Protein AF-A0A5C3FCP8-F1 (afdb_monomer_lite)

Foldseek 3Di:
DLLPVQPQPLVLLLVQWDFDQDDDPPDPQTATATFGDPPPVVVVSVVSLLVSLVSVVVSLVVLLVVLVVCLVVCVPDDCPDPDPPPPVNQDFFLAPVVLVCVQCVPCLAPNVDPPNVVVSVVVRNVPCLQDADDQLDVVLSVLLSCLLVVVLNSLLVLLCVLVPDDDPVVLVCQVPPDPDDPPDDRDDRNSCVQLPPDDPRPDHDVLQLLLLLLLLSVVSSVVVVQLQQPDDDPRHHDPSSHNLPYPLVVCSLCSQQPDDRDNSSNSLVCVLLVHRPDQPVPHDSVVSSVSRDLRHPVDPVSVVSSSVSNVSSSSSSSSSVSSCVSSVHDDPSSVSSVVSSNVSND

InterPro domains:
  IPR059553 Gramillins biosynthetic cluster protein GRA5 [PF28504] (42-341)

Secondary structure (DSSP, 8-state):
-HHHHTT--HHHHHTTEEEEEESSTT-TT-EEEEEE--STTHHHHHHHHHHHHHHHHHHHHHHHHHHHHHHHT--SS----S----TT--PPPSS-HHHHHHHHH-TTSGGGSTT-HHHHHHHHTSTTTTSPP-TT-HHHHHHHHHHHHT-HHHHHHHHHHTTS---HHHHHHHHTT-SS-TTSPP---HHHHHT-SS-S---SHHHHHHHHHHHHHHHHHHHT-GGGT--STTT---TTS-GGGSHHHHHHHHHHHS--SSGGGTHHHHHHHSS-----TT--HHHHHHH--TT-TT-HHHHHHHHHHHHHHHHHHHHHHHHHHHTT----HHHHHHHHHHHHT-

Organism: NCBI:txid84751

Sequence (346 aa):
MAHQAHNLPWSILVDCLSLVDTGPRGTPQRITVVELCRHQDDGAVRKRIRHFARVFVRTLADFAESERTKTKSGTRRNPVEPDAYTEDGAAGPLIPIEVHRSLVADPGSYFGREGSENTLQRLNEAREWGGPVYYADSRAAVVMALLAHGEMRVLFRIARLRTLDLDEKSYQITLTGAASNPSDPIGCSPLAGLWSIRGYIETGFINVWTAALEAYLYYNATYCLPQLWAAGDAEGRTSQRDYRASASFFRVVEDTTGPRDGDASAYPHREFYGTAWHVPDGCNVDEHRKRLDPLDTSNSECLQRLKEYLSMCWDHLVRVYAVITESGASTEWEEYIIEAIERIWH

pLDDT: mean 76.52, std 16.48, range [38.47, 97.75]

Structure (mmCIF, N/CA/C/O backbone):
data_AF-A0A5C3FCP8-F1
#
_entry.id   AF-A0A5C3FCP8-F1
#
loop_
_atom_site.group_PDB
_atom_site.id
_atom_site.type_symbol
_atom_site.label_atom_id
_atom_site.label_alt_id
_atom_site.label_comp_id
_atom_site.label_asym_id
_atom_site.label_entity_id
_atom_site.label_seq_id
_atom_site.pdbx_PDB_ins_code
_atom_site.Cartn_x
_atom_site.Cartn_y
_atom_site.Cartn_z
_atom_site.occupancy
_atom_site.B_iso_or_equiv
_atom_site.auth_seq_id
_atom_site.auth_comp_id
_atom_site.auth_asym_id
_atom_site.auth_atom_id
_atom_site.pdbx_PDB_model_num
ATOM 1 N N . MET A 1 1 ? 8.718 -14.000 -2.821 1.00 59.81 1 MET A N 1
ATOM 2 C CA . MET A 1 1 ? 8.453 -12.537 -2.717 1.00 59.81 1 MET A CA 1
ATOM 3 C C . MET A 1 1 ? 6.982 -12.332 -2.381 1.00 59.81 1 MET A C 1
ATOM 5 O O . MET A 1 1 ? 6.227 -13.274 -2.588 1.00 59.81 1 MET A O 1
ATOM 9 N N . ALA A 1 2 ? 6.566 -11.170 -1.860 1.00 61.25 2 ALA A N 1
ATOM 10 C CA . ALA A 1 2 ? 5.178 -10.956 -1.416 1.00 61.25 2 ALA A CA 1
ATOM 11 C C . ALA A 1 2 ? 4.125 -11.266 -2.504 1.00 61.25 2 ALA A C 1
ATOM 13 O O . ALA A 1 2 ? 3.055 -11.772 -2.177 1.00 61.25 2 ALA A O 1
ATOM 14 N N . HIS A 1 3 ? 4.466 -11.095 -3.790 1.00 66.31 3 HIS A N 1
ATOM 15 C CA . HIS A 1 3 ? 3.610 -11.458 -4.925 1.00 66.31 3 HIS A CA 1
ATOM 16 C C . HIS A 1 3 ? 3.146 -12.931 -4.908 1.00 66.31 3 HIS A C 1
ATOM 18 O O . HIS A 1 3 ? 2.075 -13.238 -5.424 1.00 66.31 3 HIS A O 1
ATOM 24 N N . GLN A 1 4 ? 3.916 -13.835 -4.285 1.00 71.81 4 GLN A N 1
ATOM 25 C CA . GLN A 1 4 ? 3.608 -15.270 -4.182 1.00 71.81 4 GLN A CA 1
ATOM 26 C C . GLN A 1 4 ? 2.719 -15.612 -2.983 1.00 71.81 4 GLN A C 1
ATOM 28 O O . GLN A 1 4 ? 2.064 -16.646 -2.994 1.00 71.81 4 GLN A O 1
ATOM 33 N N . ALA A 1 5 ? 2.693 -14.773 -1.943 1.00 74.56 5 ALA A N 1
ATOM 34 C CA . ALA A 1 5 ? 1.992 -15.097 -0.701 1.00 74.56 5 ALA A CA 1
ATOM 35 C C . ALA A 1 5 ? 0.463 -15.023 -0.847 1.00 74.56 5 ALA A C 1
ATOM 37 O O . ALA A 1 5 ? -0.256 -15.731 -0.148 1.00 74.56 5 ALA A O 1
ATOM 38 N N . HIS A 1 6 ? -0.038 -14.185 -1.761 1.00 86.94 6 HIS A N 1
ATOM 39 C CA . HIS A 1 6 ? -1.468 -13.866 -1.856 1.00 86.94 6 HIS A CA 1
ATOM 40 C C . HIS A 1 6 ? -2.146 -14.420 -3.118 1.00 86.94 6 HIS A C 1
ATOM 42 O O . HIS A 1 6 ? -3.297 -14.085 -3.383 1.00 86.94 6 HIS A O 1
ATOM 48 N N . ASN A 1 7 ? -1.451 -15.262 -3.900 1.00 90.69 7 ASN A N 1
ATOM 49 C CA . ASN A 1 7 ? -1.970 -15.893 -5.126 1.00 90.69 7 ASN A CA 1
ATOM 50 C C . ASN A 1 7 ? -2.634 -14.910 -6.115 1.00 90.69 7 ASN A C 1
ATOM 52 O O . ASN A 1 7 ? -3.564 -15.270 -6.836 1.00 90.69 7 ASN A O 1
ATOM 56 N N . LEU A 1 8 ? -2.176 -13.656 -6.146 1.00 95.81 8 LEU A N 1
ATOM 57 C CA . LEU A 1 8 ? -2.694 -12.650 -7.069 1.00 95.81 8 LEU A CA 1
ATOM 58 C C . LEU A 1 8 ? -2.174 -12.929 -8.492 1.00 95.81 8 LEU A C 1
ATOM 60 O O . LEU A 1 8 ? -1.027 -13.361 -8.646 1.00 95.81 8 LEU A O 1
ATOM 64 N N . PRO A 1 9 ? -2.973 -12.676 -9.545 1.00 96.69 9 PRO A N 1
ATOM 65 C CA . PRO A 1 9 ? -2.610 -13.025 -10.913 1.00 96.69 9 PRO A CA 1
ATOM 66 C C . PRO A 1 9 ? -1.688 -11.962 -11.530 1.00 96.69 9 PRO A C 1
ATOM 68 O O . PRO A 1 9 ? -2.046 -11.287 -12.492 1.00 96.69 9 PRO A O 1
ATOM 71 N N . TRP A 1 10 ? -0.491 -11.795 -10.965 1.00 95.88 10 TRP A N 1
ATOM 72 C CA . TRP A 1 10 ? 0.473 -10.772 -11.382 1.00 95.88 10 TRP A CA 1
ATOM 73 C C . TRP A 1 10 ? 0.876 -10.874 -12.849 1.00 95.88 10 TRP A C 1
ATOM 75 O O . TRP A 1 10 ? 1.083 -9.842 -13.475 1.00 95.88 10 TRP A O 1
ATOM 85 N N . SER A 1 11 ? 0.913 -12.082 -13.421 1.00 94.69 11 SER A N 1
ATOM 86 C CA . SER A 1 11 ? 1.153 -12.266 -14.857 1.00 94.69 11 SER A CA 1
ATOM 87 C C . SER A 1 11 ? 0.129 -11.515 -15.709 1.00 94.69 11 SER A C 1
ATOM 89 O O . SER A 1 11 ? 0.512 -10.855 -16.661 1.00 94.69 11 SER A O 1
ATOM 91 N N . ILE A 1 12 ? -1.151 -11.505 -15.315 1.00 95.81 12 ILE A N 1
ATOM 92 C CA . ILE A 1 12 ? -2.209 -10.781 -16.037 1.00 95.81 12 ILE A CA 1
ATOM 93 C C . ILE A 1 12 ? -1.954 -9.272 -16.022 1.00 95.81 12 ILE A C 1
ATOM 95 O O . ILE A 1 12 ? -2.165 -8.608 -17.037 1.00 95.81 12 ILE A O 1
ATOM 99 N N . LEU A 1 13 ? -1.520 -8.726 -14.880 1.00 95.44 13 LEU A N 1
ATOM 100 C CA . LEU A 1 13 ? -1.182 -7.306 -14.776 1.00 95.44 13 LEU A CA 1
ATOM 101 C C . LEU A 1 13 ? 0.057 -6.981 -15.615 1.00 95.44 13 LEU A C 1
ATOM 103 O O . LEU A 1 13 ? 0.038 -6.024 -16.380 1.00 95.44 13 LEU A O 1
ATOM 107 N N . VAL A 1 14 ? 1.106 -7.793 -15.508 1.00 94.62 14 VAL A N 1
ATOM 108 C CA . VAL A 1 14 ? 2.372 -7.596 -16.224 1.00 94.62 14 VAL A CA 1
ATOM 109 C C . VAL A 1 14 ? 2.194 -7.711 -17.739 1.00 94.62 14 VAL A C 1
ATOM 111 O O . VAL A 1 14 ? 2.763 -6.905 -18.465 1.00 94.62 14 VAL A O 1
ATOM 114 N N . ASP A 1 15 ? 1.328 -8.606 -18.221 1.00 94.06 15 ASP A N 1
ATOM 115 C CA . ASP A 1 15 ? 0.959 -8.726 -19.642 1.00 94.06 15 ASP A CA 1
ATOM 116 C C . ASP A 1 15 ? 0.225 -7.479 -20.184 1.00 94.06 15 ASP A C 1
ATOM 118 O O . ASP A 1 15 ? 0.043 -7.318 -21.394 1.00 94.06 15 ASP A O 1
ATOM 122 N N . CYS A 1 16 ? -0.247 -6.594 -19.300 1.00 94.12 16 CYS A N 1
ATOM 123 C CA . CYS A 1 16 ? -0.828 -5.302 -19.669 1.00 94.12 16 CYS A CA 1
ATOM 124 C C . CYS A 1 16 ? 0.206 -4.170 -19.720 1.00 94.12 16 CYS A C 1
ATOM 126 O O . CYS A 1 16 ? -0.140 -3.068 -20.149 1.00 94.12 16 CYS A O 1
ATOM 128 N N . LEU A 1 17 ? 1.444 -4.423 -19.295 1.00 92.69 17 LEU A N 1
ATOM 129 C CA . LEU A 1 17 ? 2.533 -3.456 -19.293 1.00 92.69 17 LEU A CA 1
ATOM 130 C C . LEU A 1 17 ? 3.417 -3.662 -20.525 1.00 92.69 17 LEU A C 1
ATOM 132 O O . LEU A 1 17 ? 3.687 -4.783 -20.951 1.00 92.69 17 LEU A O 1
ATOM 136 N N . SER A 1 18 ? 3.896 -2.561 -21.089 1.00 88.81 18 SER A N 1
ATOM 137 C CA . SER A 1 18 ? 4.835 -2.551 -22.206 1.00 88.81 18 SER A CA 1
ATOM 138 C C . SER A 1 18 ? 6.106 -1.813 -21.829 1.00 88.81 18 SER A C 1
ATOM 140 O O . SER A 1 18 ? 6.081 -0.821 -21.104 1.00 88.81 18 SER A O 1
ATOM 142 N N . LEU A 1 19 ? 7.227 -2.312 -22.338 1.00 85.56 19 LEU A N 1
ATOM 143 C CA . LEU A 1 19 ? 8.504 -1.620 -22.268 1.00 85.56 19 LEU A CA 1
ATOM 144 C C . LEU A 1 19 ? 8.614 -0.701 -23.482 1.00 85.56 19 LEU A C 1
ATOM 146 O O . LEU A 1 19 ? 8.709 -1.178 -24.614 1.00 85.56 19 LEU A O 1
ATOM 150 N N . VAL A 1 20 ? 8.581 0.606 -23.242 1.00 83.50 20 VAL A N 1
ATOM 151 C CA . VAL A 1 20 ? 8.617 1.631 -24.285 1.00 83.50 20 VAL A CA 1
ATOM 152 C C . VAL A 1 20 ? 9.939 2.380 -24.212 1.00 83.50 20 VAL A C 1
ATOM 154 O O . VAL A 1 20 ? 10.298 2.941 -23.181 1.00 83.50 20 VAL A O 1
ATOM 157 N N . ASP A 1 21 ? 10.670 2.417 -25.324 1.00 78.62 21 ASP A N 1
ATOM 158 C CA . ASP A 1 21 ? 11.893 3.211 -25.425 1.00 78.62 21 ASP A CA 1
ATOM 159 C C . ASP A 1 21 ? 11.554 4.687 -25.662 1.00 78.62 21 ASP A C 1
ATOM 161 O O . ASP A 1 21 ? 11.218 5.104 -26.778 1.00 78.62 21 ASP A O 1
ATOM 165 N N . THR A 1 22 ? 11.690 5.493 -24.613 1.00 70.88 22 THR A N 1
ATOM 166 C CA . THR A 1 22 ? 11.464 6.940 -24.649 1.00 70.88 22 THR A CA 1
ATOM 167 C C . THR A 1 22 ? 12.745 7.675 -25.045 1.00 70.88 22 THR A C 1
ATOM 169 O O . THR A 1 22 ? 13.812 7.449 -24.482 1.00 70.88 22 THR A O 1
ATOM 172 N N . GLY A 1 23 ? 12.669 8.540 -26.062 1.00 69.12 23 GLY A N 1
ATOM 173 C CA . GLY A 1 23 ? 13.789 9.366 -26.531 1.00 69.12 23 GLY A CA 1
ATOM 174 C C . GLY A 1 23 ? 13.869 9.497 -28.062 1.00 69.12 23 GLY A C 1
ATOM 175 O O . GLY A 1 23 ? 13.297 8.666 -28.789 1.00 69.12 23 GLY A O 1
ATOM 176 N N . PRO A 1 24 ? 14.576 10.525 -28.582 1.00 66.69 24 PRO A N 1
ATOM 177 C CA . PRO A 1 24 ? 14.744 10.735 -30.019 1.00 66.69 24 PRO A CA 1
ATOM 178 C C . PRO A 1 24 ? 15.262 9.466 -30.709 1.00 66.69 24 PRO A C 1
ATOM 180 O O . PRO A 1 24 ? 16.091 8.734 -30.165 1.00 66.69 24 PRO A O 1
ATOM 183 N N . ARG A 1 25 ? 14.754 9.156 -31.908 1.00 65.50 25 ARG A N 1
ATOM 184 C CA . ARG A 1 25 ? 15.247 7.992 -32.660 1.00 65.50 25 ARG A CA 1
ATOM 185 C C . ARG A 1 25 ? 16.746 8.165 -32.927 1.00 65.50 25 ARG A C 1
ATOM 187 O O . ARG A 1 25 ? 17.157 9.201 -33.437 1.00 65.50 25 ARG A O 1
ATOM 194 N N . GLY A 1 26 ? 17.536 7.143 -32.602 1.00 60.88 26 GLY A N 1
ATOM 195 C CA . GLY A 1 26 ? 18.979 7.122 -32.856 1.00 60.88 26 GLY A CA 1
ATOM 196 C C . GLY A 1 26 ? 19.860 7.745 -31.768 1.00 60.88 26 GLY A C 1
ATOM 197 O O . GLY A 1 26 ? 21.067 7.816 -31.977 1.00 60.88 26 GLY A O 1
ATOM 198 N N . THR A 1 27 ? 19.318 8.171 -30.617 1.00 62.94 27 THR A N 1
ATOM 199 C CA . THR A 1 27 ? 20.159 8.618 -29.494 1.00 62.94 27 THR A CA 1
ATOM 200 C C . THR A 1 27 ? 20.475 7.473 -28.519 1.00 62.94 27 THR A C 1
ATOM 202 O O . THR A 1 27 ? 19.610 6.643 -28.236 1.00 62.94 27 THR A O 1
ATOM 205 N N . PRO A 1 28 ? 21.691 7.435 -27.937 1.00 56.44 28 PRO A N 1
ATOM 206 C CA . PRO A 1 28 ? 22.067 6.461 -26.903 1.00 56.44 28 PRO A CA 1
ATOM 207 C C . PRO A 1 28 ? 21.307 6.610 -25.573 1.00 56.44 28 PRO A C 1
ATOM 209 O O . PRO A 1 28 ? 21.482 5.801 -24.669 1.00 56.44 28 PRO A O 1
ATOM 212 N N . GLN A 1 29 ? 20.497 7.659 -25.420 1.00 59.53 29 GLN A N 1
ATOM 213 C CA . GLN A 1 29 ? 19.839 8.052 -24.167 1.00 59.53 29 GLN A CA 1
ATOM 214 C C . GLN A 1 29 ? 18.385 7.574 -24.085 1.00 59.53 29 GLN A C 1
ATOM 216 O O . GLN A 1 29 ? 17.593 8.153 -23.348 1.00 59.53 29 GLN A O 1
ATOM 221 N N . ARG A 1 30 ? 18.002 6.559 -24.868 1.00 62.69 30 ARG A N 1
ATOM 222 C CA . ARG A 1 30 ? 16.646 6.017 -24.796 1.00 62.69 30 ARG A CA 1
ATOM 223 C C . ARG A 1 30 ? 16.429 5.339 -23.448 1.00 62.69 30 ARG A C 1
ATOM 225 O O . ARG A 1 30 ? 17.110 4.366 -23.157 1.00 62.69 30 ARG A O 1
ATOM 232 N N . ILE A 1 31 ? 15.525 5.864 -22.629 1.00 63.50 31 ILE A N 1
ATOM 233 C CA . ILE A 1 31 ? 15.160 5.254 -21.347 1.00 63.50 31 ILE A CA 1
ATOM 234 C C . ILE A 1 31 ? 13.960 4.353 -21.616 1.00 63.50 31 ILE A C 1
ATOM 236 O O . ILE A 1 31 ? 12.958 4.801 -22.177 1.00 63.50 31 ILE A O 1
ATOM 240 N N . THR A 1 32 ? 14.059 3.085 -21.241 1.00 68.00 32 THR A N 1
ATOM 241 C CA . THR A 1 32 ? 12.934 2.160 -21.270 1.00 68.00 32 THR A CA 1
ATOM 242 C C . THR A 1 32 ? 12.026 2.471 -20.082 1.00 68.00 32 THR A C 1
ATOM 244 O O . THR A 1 32 ? 12.404 2.294 -18.924 1.00 68.00 32 THR A O 1
ATOM 247 N N . VAL A 1 33 ? 10.822 2.948 -20.376 1.00 75.12 33 VAL A N 1
ATOM 248 C CA . VAL A 1 33 ? 9.765 3.194 -19.395 1.00 75.12 33 VAL A CA 1
ATOM 249 C C . VAL A 1 33 ? 8.785 2.026 -19.440 1.00 75.12 33 VAL A C 1
ATOM 251 O O . VAL A 1 33 ? 8.570 1.419 -20.490 1.00 75.12 33 VAL A O 1
ATOM 254 N N . VAL A 1 34 ? 8.222 1.682 -18.285 1.00 79.81 34 VAL A N 1
ATOM 255 C CA . VAL A 1 34 ? 7.101 0.747 -18.201 1.00 79.81 34 VAL A CA 1
ATOM 256 C C . VAL A 1 34 ? 5.827 1.565 -18.366 1.00 79.81 34 VAL A C 1
ATOM 258 O O . VAL A 1 34 ? 5.517 2.383 -17.505 1.00 79.81 34 VAL A O 1
ATOM 261 N N . GLU A 1 35 ? 5.108 1.363 -19.462 1.00 83.56 35 GLU A N 1
ATOM 262 C CA . GLU A 1 35 ? 3.850 2.058 -19.745 1.00 83.56 35 GLU A CA 1
ATOM 263 C C . GLU A 1 35 ? 2.707 1.058 -19.882 1.00 83.56 35 GLU A C 1
ATOM 265 O O . GLU A 1 35 ? 2.882 -0.059 -20.384 1.00 83.56 35 GLU A O 1
ATOM 270 N N . LEU A 1 36 ? 1.508 1.471 -19.478 1.00 82.31 36 LEU A N 1
ATOM 271 C CA . LEU A 1 36 ? 0.305 0.686 -19.713 1.00 82.31 36 LEU A CA 1
ATOM 272 C C . LEU A 1 36 ? -0.001 0.602 -21.221 1.00 82.31 36 LEU A C 1
ATOM 274 O O . LEU A 1 36 ? -0.058 1.622 -21.909 1.00 82.31 36 LEU A O 1
ATOM 278 N N . CYS A 1 37 ? -0.246 -0.602 -21.744 1.00 80.31 37 CYS A N 1
ATOM 279 C CA . CYS A 1 37 ? -0.565 -0.822 -23.158 1.00 80.31 37 CYS A CA 1
ATOM 280 C C . CYS A 1 37 ? -1.851 -0.076 -23.580 1.00 80.31 37 CYS A C 1
ATOM 282 O O . CYS A 1 37 ? -2.951 -0.547 -23.303 1.00 80.31 37 CYS A O 1
ATOM 284 N N . ARG A 1 38 ? -1.730 1.053 -24.297 1.00 71.69 38 ARG A N 1
ATOM 285 C CA . ARG A 1 38 ? -2.873 1.883 -24.760 1.00 71.69 38 ARG A CA 1
ATOM 286 C C . ARG A 1 38 ? -3.181 1.817 -26.264 1.00 71.69 38 ARG A C 1
ATOM 288 O O . ARG A 1 38 ? -4.029 2.558 -26.756 1.00 71.69 38 ARG A O 1
ATOM 295 N N . HIS A 1 39 ? -2.493 0.967 -27.028 1.00 66.88 39 HIS A N 1
ATOM 296 C CA . HIS A 1 39 ? -2.764 0.801 -28.465 1.00 66.88 39 HIS A CA 1
ATOM 297 C C . HIS A 1 39 ? -4.098 0.073 -28.734 1.00 66.88 39 HIS A C 1
ATOM 299 O O . HIS A 1 39 ? -4.787 -0.290 -27.792 1.00 66.88 39 HIS A O 1
ATOM 305 N N . GLN A 1 40 ? -4.455 -0.109 -30.018 1.00 53.91 40 GLN A N 1
ATOM 306 C CA . GLN A 1 40 ? -5.744 -0.535 -30.625 1.00 53.91 40 GLN A CA 1
ATOM 307 C C . GLN A 1 40 ? -6.587 -1.643 -29.931 1.00 53.91 40 GLN A C 1
ATOM 309 O O . GLN A 1 40 ? -7.718 -1.874 -30.351 1.00 53.91 40 GLN A O 1
ATOM 314 N N . ASP A 1 41 ? -6.095 -2.287 -28.871 1.00 67.62 41 ASP A N 1
ATOM 315 C CA . ASP A 1 41 ? -6.762 -3.296 -28.040 1.00 67.62 41 ASP A CA 1
ATOM 316 C C . ASP A 1 41 ? -7.055 -2.815 -26.590 1.00 67.62 41 ASP A C 1
ATOM 318 O O . ASP A 1 41 ? -7.072 -3.603 -25.639 1.00 67.62 41 ASP A O 1
ATOM 322 N N . ASP A 1 42 ? -7.304 -1.510 -26.398 1.00 80.50 42 ASP A N 1
ATOM 323 C CA . ASP A 1 42 ? -7.611 -0.896 -25.085 1.00 80.50 42 ASP A CA 1
ATOM 324 C C . ASP A 1 42 ? -8.759 -1.629 -24.356 1.00 80.50 42 ASP A C 1
ATOM 326 O O . ASP A 1 42 ? -8.750 -1.821 -23.139 1.00 80.50 42 ASP A O 1
ATOM 330 N N . GLY A 1 43 ? -9.722 -2.162 -25.115 1.00 89.56 43 GLY A N 1
ATOM 331 C CA . GLY A 1 43 ? -10.821 -2.958 -24.572 1.00 89.56 43 GLY A CA 1
ATOM 332 C C . GLY A 1 43 ? -10.378 -4.257 -23.886 1.00 89.56 43 GLY A C 1
ATOM 333 O O . GLY A 1 43 ? -10.931 -4.603 -22.839 1.00 89.56 43 GLY A O 1
ATOM 334 N N . ALA A 1 44 ? -9.411 -4.999 -24.438 1.00 91.62 44 ALA A N 1
ATOM 335 C CA . ALA A 1 44 ? -8.931 -6.232 -23.813 1.00 91.62 44 ALA A CA 1
ATOM 336 C C . ALA A 1 44 ? -7.994 -5.951 -22.634 1.00 91.62 44 ALA A C 1
ATOM 338 O O . ALA A 1 44 ? -8.103 -6.627 -21.608 1.00 91.62 44 ALA A O 1
ATOM 339 N N . VAL A 1 45 ? -7.133 -4.933 -22.746 1.00 91.25 45 VAL A N 1
ATOM 340 C CA . VAL A 1 45 ? -6.256 -4.490 -21.650 1.00 91.25 45 VAL A CA 1
ATOM 341 C C . VAL A 1 45 ? -7.097 -4.075 -20.440 1.00 91.25 45 VAL A C 1
ATOM 343 O O . VAL A 1 45 ? -6.938 -4.648 -19.362 1.00 91.25 45 VAL A O 1
ATOM 346 N N . ARG A 1 46 ? -8.095 -3.198 -20.622 1.00 92.69 46 ARG A N 1
ATOM 347 C CA . ARG A 1 46 ? -9.012 -2.790 -19.540 1.00 92.69 46 ARG A CA 1
ATOM 348 C C . ARG A 1 46 ? -9.758 -3.968 -18.914 1.00 92.69 46 ARG A C 1
ATOM 350 O O . ARG A 1 46 ? -9.941 -4.005 -17.699 1.00 92.69 46 ARG A O 1
ATOM 357 N N . LYS A 1 47 ? -10.178 -4.962 -19.710 1.00 95.50 47 LYS A N 1
ATOM 358 C CA . LYS A 1 47 ? -10.813 -6.188 -19.186 1.00 95.50 47 LYS A CA 1
ATOM 359 C C . LYS A 1 47 ? -9.861 -6.999 -18.303 1.00 95.50 47 LYS A C 1
ATOM 361 O O . LYS A 1 47 ? -10.301 -7.498 -17.269 1.00 95.50 47 LYS A O 1
ATOM 366 N N . ARG A 1 48 ? -8.586 -7.125 -18.687 1.00 95.69 48 ARG A N 1
ATOM 367 C CA . ARG A 1 48 ? -7.558 -7.828 -17.900 1.00 95.69 48 ARG A CA 1
ATOM 368 C C . ARG A 1 48 ? -7.230 -7.096 -16.599 1.00 95.69 48 ARG A C 1
ATOM 370 O O . ARG A 1 48 ? -7.237 -7.738 -15.552 1.00 95.69 48 ARG A O 1
ATOM 377 N N . ILE A 1 49 ? -7.052 -5.773 -16.636 1.00 95.94 49 ILE A N 1
ATOM 378 C CA . ILE A 1 49 ? -6.841 -4.949 -15.429 1.00 95.94 49 ILE A CA 1
ATOM 379 C C . ILE A 1 49 ? -8.031 -5.089 -14.478 1.00 95.94 49 ILE A C 1
ATOM 381 O O . ILE A 1 49 ? -7.852 -5.369 -13.296 1.00 95.94 49 ILE A O 1
ATOM 385 N N . ARG A 1 50 ? -9.260 -4.979 -14.995 1.00 96.81 50 ARG A N 1
ATOM 386 C CA . ARG A 1 50 ? -10.469 -5.150 -14.182 1.00 96.81 50 ARG A CA 1
ATOM 387 C C . ARG A 1 50 ? -10.558 -6.546 -13.566 1.00 96.81 50 ARG A C 1
ATOM 389 O O . ARG A 1 50 ? -10.938 -6.696 -12.409 1.00 96.81 50 ARG A O 1
ATOM 396 N N . HIS A 1 51 ? -10.196 -7.582 -14.322 1.00 97.44 51 HIS A N 1
ATOM 397 C CA . HIS A 1 51 ? -10.122 -8.938 -13.786 1.00 97.44 51 HIS A CA 1
ATOM 398 C C . HIS A 1 51 ? -9.095 -9.043 -12.647 1.00 97.44 51 HIS A C 1
ATOM 400 O O . HIS A 1 51 ? -9.432 -9.575 -11.590 1.00 97.44 51 HIS A O 1
ATOM 406 N N . PHE A 1 52 ? -7.890 -8.491 -12.825 1.00 97.31 52 PHE A N 1
ATOM 407 C CA . PHE A 1 52 ? -6.874 -8.423 -11.773 1.00 97.31 52 PHE A CA 1
ATOM 408 C C . PHE A 1 52 ? -7.405 -7.705 -10.523 1.00 97.31 52 PHE A C 1
ATOM 410 O O . PHE A 1 52 ? -7.335 -8.267 -9.431 1.00 97.31 52 PHE A O 1
ATOM 417 N N . ALA A 1 53 ? -8.008 -6.522 -10.683 1.00 97.56 53 ALA A N 1
ATOM 418 C CA . ALA A 1 53 ? -8.564 -5.736 -9.582 1.00 97.56 53 ALA A CA 1
ATOM 419 C C . ALA A 1 53 ? -9.636 -6.515 -8.802 1.00 97.56 53 ALA A C 1
ATOM 421 O O . ALA A 1 53 ? -9.586 -6.569 -7.577 1.00 97.56 53 ALA A O 1
ATOM 422 N N . ARG A 1 54 ? -10.551 -7.217 -9.482 1.00 97.75 54 ARG A N 1
ATOM 423 C CA . ARG A 1 54 ? -11.562 -8.066 -8.821 1.00 97.75 54 ARG A CA 1
ATOM 424 C C . ARG A 1 54 ? -10.956 -9.182 -7.985 1.00 97.75 54 ARG A C 1
ATOM 426 O O . ARG A 1 54 ? -11.423 -9.436 -6.876 1.00 97.75 54 ARG A O 1
ATOM 433 N N . VAL A 1 55 ? -9.938 -9.864 -8.515 1.00 97.62 55 VAL A N 1
ATOM 434 C CA . VAL A 1 55 ? -9.237 -10.914 -7.764 1.00 97.62 55 VAL A CA 1
ATOM 435 C C . VAL A 1 55 ? -8.515 -10.301 -6.567 1.00 97.62 55 VAL A C 1
ATOM 437 O O . VAL A 1 55 ? -8.615 -10.842 -5.471 1.00 97.62 55 VAL A O 1
ATOM 440 N N . PHE A 1 56 ? -7.883 -9.139 -6.741 1.00 97.38 56 PHE A N 1
ATOM 441 C CA . PHE A 1 56 ? -7.237 -8.398 -5.660 1.00 97.38 56 PHE A CA 1
ATOM 442 C C . PHE A 1 56 ? -8.213 -8.050 -4.533 1.00 97.38 56 PHE A C 1
ATOM 444 O O . PHE A 1 56 ? -7.944 -8.382 -3.381 1.00 97.38 56 PHE A O 1
ATOM 451 N N . VAL A 1 57 ? -9.364 -7.445 -4.851 1.00 97.31 57 VAL A N 1
ATOM 452 C CA . VAL A 1 57 ? -10.399 -7.091 -3.863 1.00 97.31 57 VAL A CA 1
ATOM 453 C C . VAL A 1 57 ? -10.926 -8.326 -3.143 1.00 97.31 57 VAL A C 1
ATOM 455 O O . VAL A 1 57 ? -11.079 -8.304 -1.925 1.00 97.31 57 VAL A O 1
ATOM 458 N N . ARG A 1 58 ? -11.178 -9.418 -3.871 1.00 97.12 58 ARG A N 1
ATOM 459 C CA . ARG A 1 58 ? -11.635 -10.670 -3.263 1.00 97.12 58 ARG A CA 1
ATOM 460 C C . ARG A 1 58 ? -10.611 -11.215 -2.268 1.00 97.12 58 ARG A C 1
ATOM 462 O O . ARG A 1 58 ? -10.977 -11.514 -1.137 1.00 97.12 58 ARG A O 1
ATOM 469 N N . THR A 1 59 ? -9.341 -11.293 -2.663 1.00 96.94 59 THR A N 1
ATOM 470 C CA . THR A 1 59 ? -8.264 -11.730 -1.768 1.00 96.94 59 THR A CA 1
ATOM 471 C C . THR A 1 59 ? -8.169 -10.812 -0.550 1.00 96.94 59 THR A C 1
ATOM 473 O O . THR A 1 59 ? -8.058 -11.288 0.576 1.00 96.94 59 THR A O 1
ATOM 476 N N . LEU A 1 60 ? -8.273 -9.496 -0.745 1.00 96.25 60 LEU A N 1
ATOM 477 C CA . LEU A 1 60 ? -8.256 -8.526 0.345 1.00 96.25 60 LEU A CA 1
ATOM 478 C C . LEU A 1 60 ? -9.405 -8.756 1.340 1.00 96.25 60 LEU A C 1
ATOM 480 O O . LEU A 1 60 ? -9.175 -8.763 2.549 1.00 96.25 60 LEU A O 1
ATOM 484 N N . ALA A 1 61 ? -10.614 -9.015 0.836 1.00 96.62 61 ALA A N 1
ATOM 485 C CA . ALA A 1 61 ? -11.789 -9.320 1.645 1.00 96.62 61 ALA A CA 1
ATOM 486 C C . ALA A 1 61 ? -11.619 -10.610 2.467 1.00 96.62 61 ALA A C 1
ATOM 488 O O . ALA A 1 61 ? -11.936 -10.619 3.657 1.00 96.62 61 ALA A O 1
ATOM 489 N N . ASP A 1 62 ? -11.067 -11.671 1.871 1.00 96.38 62 ASP A N 1
ATOM 490 C CA . ASP A 1 62 ? -10.832 -12.953 2.550 1.00 96.38 62 ASP A CA 1
ATOM 491 C C . ASP A 1 62 ? -9.834 -12.800 3.723 1.00 96.38 62 ASP A C 1
ATOM 493 O O . ASP A 1 62 ? -10.051 -13.310 4.832 1.00 96.38 62 ASP A O 1
ATOM 497 N N . PHE A 1 63 ? -8.748 -12.044 3.513 1.00 96.12 63 PHE A N 1
ATOM 498 C CA . PHE A 1 63 ? -7.775 -11.737 4.568 1.00 96.12 63 PHE A CA 1
ATOM 499 C C . PHE A 1 63 ? -8.356 -10.802 5.636 1.00 96.12 63 PHE A C 1
ATOM 501 O O . PHE A 1 63 ? -8.125 -11.018 6.828 1.00 96.12 63 PHE A O 1
ATOM 508 N N . ALA A 1 64 ? -9.143 -9.802 5.239 1.00 95.69 64 ALA A N 1
ATOM 509 C CA . ALA A 1 64 ? -9.801 -8.887 6.165 1.00 95.69 64 ALA A CA 1
ATOM 510 C C . ALA A 1 64 ? -10.800 -9.615 7.074 1.00 95.69 64 ALA A C 1
ATOM 512 O O . ALA A 1 64 ? -10.820 -9.370 8.281 1.00 95.69 64 ALA A O 1
ATOM 513 N N . GLU A 1 65 ? -11.580 -10.558 6.542 1.00 95.94 65 GLU A N 1
ATOM 514 C CA . GLU A 1 65 ? -12.501 -11.363 7.351 1.00 95.94 65 GLU A CA 1
ATOM 515 C C . GLU A 1 65 ? -11.753 -12.280 8.328 1.00 95.94 65 GLU A C 1
ATOM 517 O O . GLU A 1 65 ? -12.140 -12.422 9.495 1.00 95.94 65 GLU A O 1
ATOM 522 N N . SER A 1 66 ? -10.620 -12.835 7.893 1.00 95.06 66 SER A N 1
ATOM 523 C CA . SER A 1 66 ? -9.725 -13.587 8.774 1.00 95.06 66 SER A CA 1
ATOM 524 C C . SER A 1 66 ? -9.209 -12.710 9.922 1.00 95.06 66 SER A C 1
ATOM 526 O O . SER A 1 66 ? -9.216 -13.129 11.080 1.00 95.06 66 SER A O 1
ATOM 528 N N . GLU A 1 67 ? -8.813 -11.469 9.635 1.00 93.62 67 GLU A N 1
ATOM 529 C CA . GLU A 1 67 ? -8.329 -10.511 10.635 1.00 93.62 67 GLU A CA 1
ATOM 530 C C . GLU A 1 67 ? -9.428 -10.090 11.628 1.00 93.62 67 GLU A C 1
ATOM 532 O O . GLU A 1 67 ? -9.206 -10.043 12.847 1.00 93.62 67 GLU A O 1
ATOM 537 N N . ARG A 1 68 ? -10.657 -9.879 11.139 1.00 93.12 68 ARG A N 1
ATOM 538 C CA . ARG A 1 68 ? -11.845 -9.633 11.976 1.00 93.12 68 ARG A CA 1
ATOM 539 C C . ARG A 1 68 ? -12.126 -10.809 12.904 1.00 93.12 68 ARG A C 1
ATOM 541 O O . ARG A 1 68 ? -12.375 -10.610 14.095 1.00 93.12 68 ARG A O 1
ATOM 548 N N . THR A 1 69 ? -12.034 -12.032 12.389 1.00 93.12 69 THR A N 1
ATOM 549 C CA . THR A 1 69 ? -12.264 -13.259 13.162 1.00 93.12 69 THR A CA 1
ATOM 550 C C . THR A 1 69 ? -11.229 -13.430 14.275 1.00 93.12 69 THR A C 1
ATOM 552 O O . THR A 1 69 ? -11.620 -13.606 15.429 1.00 93.12 69 THR A O 1
ATOM 555 N N . LYS A 1 70 ? -9.928 -13.272 13.976 1.00 90.25 70 LYS A N 1
ATOM 556 C CA . LYS A 1 70 ? -8.839 -13.318 14.981 1.00 90.25 70 LYS A CA 1
ATOM 557 C C . LYS A 1 70 ? -9.047 -12.316 16.116 1.00 90.25 70 LYS A C 1
ATOM 559 O O . LYS A 1 70 ? -8.691 -12.565 17.269 1.00 90.25 70 LYS A O 1
ATOM 564 N N . THR A 1 71 ? -9.595 -11.155 15.774 1.00 87.50 71 THR A N 1
ATOM 565 C CA . THR A 1 71 ? -9.830 -10.076 16.730 1.00 87.50 71 THR A CA 1
ATOM 566 C C . THR A 1 71 ? -10.975 -10.416 17.689 1.00 87.50 71 THR A C 1
ATOM 568 O O . THR A 1 71 ? -10.840 -10.168 18.891 1.00 87.50 71 THR A O 1
ATOM 571 N N . LYS A 1 72 ? -12.054 -11.035 17.180 1.00 84.69 72 LYS A N 1
ATOM 572 C CA . LYS A 1 72 ? -13.215 -11.508 17.960 1.00 84.69 72 LYS A CA 1
ATOM 573 C C . LYS A 1 72 ? -12.875 -12.684 18.873 1.00 84.69 72 LYS A C 1
ATOM 575 O O . LYS A 1 72 ? -13.315 -12.711 20.013 1.00 84.69 72 LYS A O 1
ATOM 580 N N . SER A 1 73 ? -12.077 -13.638 18.397 1.00 80.88 73 SER A N 1
ATOM 581 C CA . SER A 1 73 ? -11.777 -14.881 19.120 1.00 80.88 73 SER A CA 1
ATOM 582 C C . SER A 1 73 ? -10.818 -14.713 20.304 1.00 80.88 73 SER A C 1
ATOM 584 O O . SER A 1 73 ? -10.392 -15.701 20.896 1.00 80.88 73 SER A O 1
ATOM 586 N N . GLY A 1 74 ? -10.411 -13.485 20.639 1.00 69.12 74 GLY A N 1
ATOM 587 C CA . GLY A 1 74 ? -9.498 -13.249 21.755 1.00 69.12 74 GLY A CA 1
ATOM 588 C C . GLY A 1 74 ? -8.053 -13.702 21.497 1.00 69.12 74 GLY A C 1
ATOM 589 O O . GLY A 1 74 ? -7.185 -13.417 22.311 1.00 69.12 74 GLY A O 1
ATOM 590 N N . THR A 1 75 ? -7.769 -14.359 20.368 1.00 56.34 75 THR A N 1
ATOM 591 C CA . THR A 1 75 ? -6.581 -15.214 20.167 1.00 56.34 75 THR A CA 1
ATOM 592 C C . THR A 1 75 ? -5.257 -14.446 20.063 1.00 56.34 75 THR A C 1
ATOM 594 O O . THR A 1 75 ? -4.187 -15.053 20.081 1.00 56.34 75 THR A O 1
ATOM 597 N N . ARG A 1 76 ? -5.282 -13.109 19.987 1.00 55.88 76 ARG A N 1
ATOM 598 C CA . ARG A 1 76 ? -4.058 -12.297 20.018 1.00 55.88 76 ARG A CA 1
ATOM 599 C C . ARG A 1 76 ? -3.568 -12.107 21.460 1.00 55.88 76 ARG A C 1
ATOM 601 O O . ARG A 1 76 ? -4.339 -11.796 22.361 1.00 55.88 76 ARG A O 1
ATOM 608 N N . ARG A 1 77 ? -2.260 -12.305 21.632 1.00 46.09 77 ARG A N 1
ATOM 609 C CA . ARG A 1 77 ? -1.517 -12.744 22.830 1.00 46.09 77 ARG A CA 1
ATOM 610 C C . ARG A 1 77 ? -1.544 -11.869 24.100 1.00 46.09 77 ARG A C 1
ATOM 612 O O . ARG A 1 77 ? -0.730 -12.125 24.971 1.00 46.09 77 ARG A O 1
ATOM 619 N N . ASN A 1 78 ? -2.444 -10.900 24.242 1.00 44.88 78 ASN A N 1
ATOM 620 C CA . ASN A 1 78 ? -2.652 -10.176 25.501 1.00 44.88 78 ASN A CA 1
ATOM 621 C C . ASN A 1 78 ? -4.153 -9.904 25.693 1.00 44.88 78 ASN A C 1
ATOM 623 O O . ASN A 1 78 ? -4.689 -8.949 25.120 1.00 44.88 78 ASN A O 1
ATOM 627 N N . PRO A 1 79 ? -4.869 -10.741 26.460 1.00 45.75 79 PRO A N 1
ATOM 628 C CA . PRO A 1 79 ? -6.194 -10.396 26.930 1.00 45.75 79 PRO A CA 1
ATOM 629 C C . PRO A 1 79 ? -6.025 -9.388 28.071 1.00 45.75 79 PRO A C 1
ATOM 631 O O . PRO A 1 79 ? -5.902 -9.760 29.230 1.00 45.75 79 PRO A O 1
ATOM 634 N N . VAL A 1 80 ? -5.998 -8.096 27.743 1.00 50.66 80 VAL A N 1
ATOM 635 C CA . VAL A 1 80 ? -6.588 -7.128 28.672 1.00 50.66 80 VAL A CA 1
ATOM 636 C C . VAL A 1 80 ? -8.078 -7.455 28.649 1.00 50.66 80 VAL A C 1
ATOM 638 O O . VAL A 1 80 ? -8.687 -7.420 27.574 1.00 50.66 80 VAL A O 1
ATOM 641 N N . GLU A 1 81 ? -8.602 -7.929 29.779 1.00 48.91 81 GLU A N 1
ATOM 642 C CA . GLU A 1 81 ? -9.970 -8.433 29.893 1.00 48.91 81 GLU A CA 1
ATOM 643 C C . GLU A 1 81 ? -10.973 -7.430 29.310 1.00 48.91 81 GLU A C 1
ATOM 645 O O . GLU A 1 81 ? -10.939 -6.240 29.639 1.00 48.91 81 GLU A O 1
ATOM 650 N N . PRO A 1 82 ? -11.854 -7.882 28.409 1.00 47.31 82 PRO A N 1
ATOM 651 C CA . PRO A 1 82 ? -12.796 -7.020 27.733 1.00 47.31 82 PRO A CA 1
ATOM 652 C C . PRO A 1 82 ? -14.072 -6.867 28.558 1.00 47.31 82 PRO A C 1
ATOM 654 O O . PRO A 1 82 ? -15.127 -7.074 27.999 1.00 47.31 82 PRO A O 1
ATOM 657 N N . ASP A 1 83 ? -14.005 -6.512 29.840 1.00 44.91 83 ASP A N 1
ATOM 658 C CA . ASP A 1 83 ? -15.207 -6.263 30.647 1.00 44.91 83 ASP A CA 1
ATOM 659 C C . ASP A 1 83 ? -14.907 -5.300 31.799 1.00 44.91 83 ASP A C 1
ATOM 661 O O . ASP A 1 83 ? -14.687 -5.669 32.946 1.00 44.91 83 ASP A O 1
ATOM 665 N N . ALA A 1 84 ? -14.906 -4.017 31.462 1.00 42.47 84 ALA A N 1
ATOM 666 C CA . ALA A 1 84 ? -15.341 -2.971 32.372 1.00 42.47 84 ALA A CA 1
ATOM 667 C C . ALA A 1 84 ? -15.886 -1.827 31.514 1.00 42.47 84 ALA A C 1
ATOM 669 O O . ALA A 1 84 ? -15.340 -0.728 31.459 1.00 42.47 84 ALA A O 1
ATOM 670 N N . TYR A 1 85 ? -17.011 -2.081 30.842 1.00 44.62 85 TYR A N 1
ATOM 671 C CA . TYR A 1 85 ? -18.078 -1.115 31.061 1.00 44.62 85 TYR A CA 1
ATOM 672 C C . TYR A 1 85 ? -18.324 -1.200 32.562 1.00 44.62 85 TYR A C 1
ATOM 674 O O . TYR A 1 85 ? -18.837 -2.209 33.040 1.00 44.62 85 TYR A O 1
ATOM 682 N N . THR A 1 86 ? -17.822 -0.231 33.327 1.00 43.09 86 THR A N 1
ATOM 683 C CA . THR A 1 86 ? -18.275 -0.118 34.708 1.00 43.09 86 THR A CA 1
ATOM 684 C C . THR A 1 86 ? -19.800 -0.055 34.656 1.00 43.09 86 THR A C 1
ATOM 686 O O . THR A 1 86 ? -20.365 0.504 33.711 1.00 43.09 86 THR A O 1
ATOM 689 N N . GLU A 1 87 ? -20.481 -0.651 35.633 1.00 42.75 87 GLU A N 1
ATOM 690 C CA . GLU A 1 87 ? -21.950 -0.618 35.724 1.00 42.75 87 GLU A CA 1
ATOM 691 C C . GLU A 1 87 ? -22.514 0.827 35.687 1.00 42.75 87 GLU A C 1
ATOM 693 O O . GLU A 1 87 ? -23.692 1.025 35.411 1.00 42.75 87 GLU A O 1
ATOM 698 N N . ASP A 1 88 ? -21.647 1.837 35.838 1.00 44.50 88 ASP A N 1
ATOM 699 C CA . ASP A 1 88 ? -21.905 3.271 35.667 1.00 44.50 88 ASP A CA 1
ATOM 700 C C . ASP A 1 88 ? -21.958 3.777 34.206 1.00 44.50 88 ASP A C 1
ATOM 702 O O . ASP A 1 88 ? -22.139 4.972 33.972 1.00 44.50 88 ASP A O 1
ATOM 706 N N . GLY A 1 89 ? -21.771 2.924 33.193 1.00 50.69 89 GLY A N 1
ATOM 707 C CA . GLY A 1 89 ? -21.854 3.323 31.779 1.00 50.69 89 GLY A CA 1
ATOM 708 C C . GLY A 1 89 ? -20.722 4.243 31.295 1.00 50.69 89 GLY A C 1
ATOM 709 O O . GLY A 1 89 ? -20.772 4.745 30.170 1.00 50.69 89 GLY A O 1
ATOM 710 N N . ALA A 1 90 ? -19.681 4.454 32.104 1.00 53.50 90 ALA A N 1
ATOM 711 C CA . ALA A 1 90 ? -18.495 5.191 31.692 1.00 53.50 90 ALA A CA 1
ATOM 712 C C . ALA A 1 90 ? -17.623 4.285 30.813 1.00 53.50 90 ALA A C 1
ATOM 714 O O . ALA A 1 90 ? -16.990 3.344 31.293 1.00 53.50 90 ALA A O 1
ATOM 715 N N . ALA A 1 91 ? -17.603 4.546 29.504 1.00 58.78 91 ALA A N 1
ATOM 716 C CA . ALA A 1 91 ? -16.681 3.875 28.599 1.00 58.78 91 ALA A CA 1
ATOM 717 C C . ALA A 1 91 ? -15.241 4.122 29.082 1.00 58.78 91 ALA A C 1
ATOM 719 O O . ALA A 1 91 ? -14.816 5.272 29.203 1.00 58.78 91 ALA A O 1
ATOM 720 N N . GLY A 1 92 ? -14.497 3.049 29.370 1.00 65.19 92 GLY A N 1
ATOM 721 C CA . GLY A 1 92 ? -13.054 3.139 29.597 1.00 65.19 92 GLY A CA 1
ATOM 722 C C . GLY A 1 92 ? -12.338 3.822 28.418 1.00 65.19 92 GLY A C 1
ATOM 723 O O . GLY A 1 92 ? -12.932 3.980 27.346 1.00 65.19 92 GLY A O 1
ATOM 724 N N . PRO A 1 93 ? -11.064 4.223 28.585 1.00 71.50 93 PRO A N 1
ATOM 725 C CA . PRO A 1 93 ? -10.337 4.963 27.557 1.00 71.50 93 PRO A CA 1
ATOM 726 C C . PRO A 1 93 ? -10.375 4.220 26.218 1.00 71.50 93 PRO A C 1
ATOM 728 O O . PRO A 1 93 ? -10.172 3.003 26.153 1.00 71.50 93 PRO A O 1
ATOM 731 N N . LEU A 1 94 ? -10.657 4.966 25.146 1.00 73.25 94 LEU A N 1
ATOM 732 C CA . LEU A 1 94 ? -10.792 4.417 23.795 1.00 73.25 94 LEU A CA 1
ATOM 733 C C . LEU A 1 94 ? -9.510 3.696 23.358 1.00 73.25 94 LEU A C 1
ATOM 735 O O . LEU A 1 94 ? -9.575 2.612 22.777 1.00 73.25 94 LEU A O 1
ATOM 739 N N . ILE A 1 95 ? -8.359 4.285 23.689 1.00 77.31 95 ILE A N 1
ATOM 740 C CA . ILE A 1 95 ? -7.020 3.762 23.439 1.00 77.31 95 ILE A CA 1
ATOM 741 C C . ILE A 1 95 ? -6.446 3.271 24.778 1.00 77.31 95 ILE A C 1
ATOM 743 O O . ILE A 1 95 ? -6.247 4.082 25.689 1.00 77.31 95 ILE A O 1
ATOM 747 N N . PRO A 1 96 ? -6.144 1.967 24.913 1.00 76.88 96 PRO A N 1
ATOM 748 C CA . PRO A 1 96 ? -5.486 1.433 26.102 1.00 76.88 96 PRO A CA 1
ATOM 749 C C . PRO A 1 96 ? -4.172 2.170 26.405 1.00 76.88 96 PRO A C 1
ATOM 751 O O . PRO A 1 96 ? -3.452 2.577 25.489 1.00 76.88 96 PRO A O 1
ATOM 754 N N . ILE A 1 97 ? -3.837 2.344 27.687 1.00 76.50 97 ILE A N 1
ATOM 755 C CA . ILE A 1 97 ? -2.666 3.130 28.120 1.00 76.50 97 ILE A CA 1
ATOM 756 C C . ILE A 1 97 ? -1.338 2.533 27.621 1.00 76.50 97 ILE A C 1
ATOM 758 O O . ILE A 1 97 ? -0.348 3.230 27.436 1.00 76.50 97 ILE A O 1
ATOM 762 N N . GLU A 1 98 ? -1.315 1.236 27.361 1.00 74.94 98 GLU A N 1
ATOM 763 C CA . GLU A 1 98 ? -0.192 0.467 26.841 1.00 74.94 98 GLU A CA 1
ATOM 764 C C . GLU A 1 98 ? 0.052 0.810 25.374 1.00 74.94 98 GLU A C 1
ATOM 766 O O . GLU A 1 98 ? 1.186 1.077 24.977 1.00 74.94 98 GLU A O 1
ATOM 771 N N . VAL A 1 99 ? -1.032 0.874 24.595 1.00 74.38 99 VAL A N 1
ATOM 772 C CA . VAL A 1 99 ? -1.002 1.326 23.203 1.00 74.38 99 VAL A CA 1
ATOM 773 C C . VAL A 1 99 ? -0.549 2.776 23.167 1.00 74.38 99 VAL A C 1
ATOM 775 O O . VAL A 1 99 ? 0.392 3.099 22.455 1.00 74.38 99 VAL A O 1
ATOM 778 N N . HIS A 1 100 ? -1.126 3.632 24.013 1.00 75.56 100 HIS A N 1
ATOM 779 C CA . HIS A 1 100 ? -0.698 5.022 24.154 1.00 75.56 100 HIS A CA 1
ATOM 780 C C . HIS A 1 100 ? 0.809 5.139 24.433 1.00 75.56 100 HIS A C 1
ATOM 782 O O . HIS A 1 100 ? 1.502 5.897 23.761 1.00 75.56 100 HIS A O 1
ATOM 788 N N . ARG A 1 101 ? 1.343 4.390 25.407 1.00 78.69 101 ARG A N 1
ATOM 789 C CA . ARG A 1 101 ? 2.783 4.392 25.716 1.00 78.69 101 ARG A CA 1
ATOM 790 C C . ARG A 1 101 ? 3.619 3.939 24.526 1.00 78.69 101 ARG A C 1
ATOM 792 O O . ARG A 1 101 ? 4.647 4.549 24.263 1.00 78.69 101 ARG A O 1
ATOM 799 N N . SER A 1 102 ? 3.174 2.914 23.800 1.00 74.06 102 SER A N 1
ATOM 800 C CA . SER A 1 102 ? 3.854 2.458 22.586 1.00 74.06 102 SER A CA 1
ATOM 801 C C . SER A 1 102 ? 3.871 3.533 21.498 1.00 74.06 102 SER A C 1
ATOM 803 O O . SER A 1 102 ? 4.895 3.700 20.847 1.00 74.06 102 SER A O 1
ATOM 805 N N . LEU A 1 103 ? 2.767 4.264 21.314 1.00 71.56 103 LEU A N 1
ATOM 806 C CA . LEU A 1 103 ? 2.660 5.318 20.303 1.00 71.56 103 LEU A CA 1
ATOM 807 C C . LEU A 1 103 ? 3.545 6.531 20.608 1.00 71.56 103 LEU A C 1
ATOM 809 O O . LEU A 1 103 ? 4.060 7.148 19.678 1.00 71.56 103 LEU A O 1
ATOM 813 N N . VAL A 1 104 ? 3.694 6.882 21.889 1.00 78.25 104 VAL A N 1
ATOM 814 C CA . VAL A 1 104 ? 4.530 8.006 22.355 1.00 78.25 104 VAL A CA 1
ATOM 815 C C . VAL A 1 104 ? 6.015 7.637 22.381 1.00 78.25 104 VAL A C 1
ATOM 817 O O . VAL A 1 104 ? 6.864 8.486 22.132 1.00 78.25 104 VAL A O 1
ATOM 820 N N . ALA A 1 105 ? 6.343 6.377 22.678 1.00 76.19 105 ALA A N 1
ATOM 821 C CA . ALA A 1 105 ? 7.728 5.916 22.754 1.00 76.19 105 ALA A CA 1
ATOM 822 C C . ALA A 1 105 ? 8.434 5.865 21.390 1.00 76.19 105 ALA A C 1
ATOM 824 O O . ALA A 1 105 ? 9.662 5.815 21.362 1.00 76.19 105 ALA A O 1
ATOM 825 N N . ASP A 1 106 ? 7.687 5.862 20.285 1.00 67.31 106 ASP A N 1
ATOM 826 C CA . ASP A 1 106 ? 8.242 5.914 18.936 1.00 67.31 106 ASP A CA 1
ATOM 827 C C . ASP A 1 106 ? 8.686 7.355 18.595 1.00 67.31 106 ASP A C 1
ATOM 829 O O . ASP A 1 106 ? 7.838 8.229 18.399 1.00 67.31 106 ASP A O 1
ATOM 833 N N . PRO A 1 107 ? 9.999 7.637 18.478 1.00 64.56 107 PRO A N 1
ATOM 834 C CA . PRO A 1 107 ? 10.499 8.976 18.157 1.00 64.56 107 PRO A CA 1
ATOM 835 C C . PRO A 1 107 ? 10.097 9.446 16.753 1.00 64.56 107 PRO A C 1
ATOM 837 O O . PRO A 1 107 ? 10.120 10.645 16.472 1.00 64.56 107 PRO A O 1
ATOM 840 N N . GLY A 1 108 ? 9.773 8.507 15.857 1.00 60.19 108 GLY A N 1
ATOM 841 C CA . GLY A 1 108 ? 9.271 8.789 14.518 1.00 60.19 108 GLY A CA 1
ATOM 842 C C . GLY A 1 108 ? 7.785 9.128 14.510 1.00 60.19 108 GLY A C 1
ATOM 843 O O . GLY A 1 108 ? 7.329 9.824 13.608 1.00 60.19 108 GLY A O 1
ATOM 844 N N . SER A 1 109 ? 7.032 8.705 15.523 1.00 63.84 109 SER A N 1
ATOM 845 C CA . SER A 1 109 ? 5.597 8.946 15.623 1.00 63.84 109 SER A CA 1
ATOM 846 C C . SER A 1 109 ? 5.287 10.430 15.826 1.00 63.84 109 SER A C 1
ATOM 848 O O . SER A 1 109 ? 5.979 11.160 16.538 1.00 63.84 109 SER A O 1
ATOM 850 N N . TYR A 1 110 ? 4.166 10.882 15.256 1.00 66.25 110 TYR A N 1
ATOM 851 C CA . TYR A 1 110 ? 3.595 12.204 15.542 1.00 66.25 110 TYR A CA 1
ATOM 852 C C . TYR A 1 110 ? 3.424 12.436 17.058 1.00 66.25 110 TYR A C 1
ATOM 854 O O . TYR A 1 110 ? 3.561 13.562 17.536 1.00 66.25 110 TYR A O 1
ATOM 862 N N . PHE A 1 111 ? 3.192 11.358 17.816 1.00 64.12 111 PHE A N 1
ATOM 863 C CA . PHE A 1 111 ? 3.015 11.368 19.269 1.00 64.12 111 PHE A CA 1
ATOM 864 C C . PHE A 1 111 ? 4.319 11.389 20.077 1.00 64.12 111 PHE A C 1
ATOM 866 O O . PHE A 1 111 ? 4.268 11.473 21.297 1.00 64.12 111 PHE A O 1
ATOM 873 N N . GLY A 1 112 ? 5.482 11.336 19.427 1.00 63.50 112 GLY A N 1
ATOM 874 C CA . GLY A 1 112 ? 6.773 11.573 20.077 1.00 63.50 112 GLY A CA 1
ATOM 875 C C . GLY A 1 112 ? 7.137 13.062 20.180 1.00 63.50 112 GLY A C 1
ATOM 876 O O . GLY A 1 112 ? 8.108 13.418 20.844 1.00 63.50 112 GLY A O 1
ATOM 877 N N . ARG A 1 113 ? 6.385 13.960 19.521 1.00 70.31 113 ARG A N 1
ATOM 878 C CA . ARG A 1 113 ? 6.652 15.412 19.526 1.00 70.31 113 ARG A CA 1
ATOM 879 C C . ARG A 1 113 ? 6.099 16.080 20.791 1.00 70.31 113 ARG A C 1
ATOM 881 O O . ARG A 1 113 ? 5.020 15.716 21.265 1.00 70.31 113 ARG A O 1
ATOM 888 N N . GLU A 1 114 ? 6.807 17.086 21.314 1.00 56.75 114 GLU A N 1
ATOM 889 C CA . GLU A 1 114 ? 6.365 17.873 22.477 1.00 56.75 114 GLU A CA 1
ATOM 890 C C . GLU A 1 114 ? 4.939 18.426 22.276 1.00 56.75 114 GLU A C 1
ATOM 892 O O . GLU A 1 114 ? 4.616 18.993 21.232 1.00 56.75 114 GLU A O 1
ATOM 897 N N . GLY A 1 115 ? 4.069 18.244 23.279 1.00 63.72 115 GLY A N 1
ATOM 898 C CA . GLY A 1 115 ? 2.666 18.690 23.257 1.00 63.72 115 GLY A CA 1
ATOM 899 C C . GLY A 1 115 ? 1.642 17.653 22.769 1.00 63.72 115 GLY A C 1
ATOM 900 O O . GLY A 1 115 ? 0.435 17.887 22.867 1.00 63.72 115 GLY A O 1
ATOM 901 N N . SER A 1 116 ? 2.087 16.488 22.295 1.00 65.50 116 SER A N 1
ATOM 902 C CA . SER A 1 116 ? 1.205 15.424 21.793 1.00 65.50 116 SER A CA 1
ATOM 903 C C . SER A 1 116 ? 0.532 14.572 22.884 1.00 65.50 116 SER A C 1
ATOM 905 O O . SER A 1 116 ? -0.535 14.012 22.632 1.00 65.50 116 SER A O 1
ATOM 907 N N . GLU A 1 117 ? 1.061 14.536 24.113 1.00 65.31 117 GLU A N 1
ATOM 908 C CA . GLU A 1 117 ? 0.431 13.839 25.254 1.00 65.31 117 GLU A CA 1
ATOM 909 C C . GLU A 1 117 ? -0.976 14.378 25.544 1.00 65.31 117 GLU A C 1
ATOM 911 O O . GLU A 1 117 ? -1.930 13.611 25.682 1.00 65.31 117 GLU A O 1
ATOM 916 N N . ASN A 1 118 ? -1.139 15.704 25.503 1.00 68.44 118 ASN A N 1
ATOM 917 C CA . ASN A 1 118 ? -2.449 16.346 25.614 1.00 68.44 118 ASN A CA 1
ATOM 918 C C . ASN A 1 118 ? -3.393 15.918 24.485 1.00 68.44 118 ASN A C 1
ATOM 920 O O . ASN A 1 118 ? -4.602 15.851 24.683 1.00 68.44 118 ASN A O 1
ATOM 924 N N . THR A 1 119 ? -2.862 15.621 23.299 1.00 66.81 119 THR A N 1
ATOM 925 C CA . THR A 1 119 ? -3.670 15.202 22.150 1.00 66.81 119 THR A CA 1
ATOM 926 C C . THR A 1 119 ? -4.205 13.789 22.349 1.00 66.81 119 THR A C 1
ATOM 928 O O . THR A 1 119 ? -5.396 13.558 22.167 1.00 66.81 119 THR A O 1
ATOM 931 N N . LEU A 1 120 ? -3.371 12.848 22.790 1.00 66.94 120 LEU A N 1
ATOM 932 C CA . LEU A 1 120 ? -3.831 11.490 23.077 1.00 66.94 120 LEU A CA 1
ATOM 933 C C . LEU A 1 120 ? -4.778 11.434 24.280 1.00 66.94 120 LEU A C 1
ATOM 935 O O . LEU A 1 120 ? -5.764 10.698 24.241 1.00 66.94 120 LEU A O 1
ATOM 939 N N . GLN A 1 121 ? -4.531 12.243 25.313 1.00 68.75 121 GLN A N 1
ATOM 940 C CA . GLN A 1 121 ? -5.436 12.361 26.454 1.00 68.75 121 GLN A CA 1
ATOM 941 C C . GLN A 1 121 ? -6.815 12.887 26.027 1.00 68.75 121 GLN A C 1
ATOM 943 O O . GLN A 1 121 ? -7.824 12.264 26.348 1.00 68.75 121 GLN A O 1
ATOM 948 N N . ARG A 1 122 ? -6.866 13.958 25.222 1.00 64.75 122 ARG A N 1
ATOM 949 C CA . ARG A 1 122 ? -8.117 14.510 24.668 1.00 64.75 122 ARG A CA 1
ATOM 950 C C . ARG A 1 122 ? -8.869 13.514 23.786 1.00 64.75 122 ARG A C 1
ATOM 952 O O . ARG A 1 122 ? -10.089 13.396 23.869 1.00 64.75 122 ARG A O 1
ATOM 959 N N . LEU A 1 123 ? -8.146 12.746 22.972 1.00 67.44 123 LEU A N 1
ATOM 960 C CA . LEU A 1 123 ? -8.742 11.715 22.122 1.00 67.44 123 LEU A CA 1
ATOM 961 C C . LEU A 1 123 ? -9.253 10.519 22.934 1.00 67.44 123 LEU A C 1
ATOM 963 O O . LEU A 1 123 ? -10.240 9.896 22.544 1.00 67.44 123 LEU A O 1
ATOM 967 N N . ASN A 1 124 ? -8.653 10.226 24.085 1.00 68.94 124 ASN A N 1
ATOM 968 C CA . ASN A 1 124 ? -9.130 9.172 24.976 1.00 68.94 124 ASN A CA 1
ATOM 969 C C . ASN A 1 124 ? -10.467 9.484 25.651 1.00 68.94 124 ASN A C 1
ATOM 971 O O . ASN A 1 124 ? -11.180 8.553 26.018 1.00 68.94 124 ASN A O 1
ATOM 975 N N . GLU A 1 125 ? -10.847 10.757 25.757 1.00 64.38 125 GLU A N 1
ATOM 976 C CA . GLU A 1 125 ? -12.126 11.162 26.345 1.00 64.38 125 GLU A CA 1
ATOM 977 C C . GLU A 1 125 ? -13.329 10.941 25.411 1.00 64.38 125 GLU A C 1
ATOM 979 O O . GLU A 1 125 ? -14.458 11.193 25.828 1.00 64.38 125 GLU A O 1
ATOM 984 N N . ALA A 1 126 ? -13.121 10.485 24.163 1.00 56.41 126 ALA A N 1
ATOM 985 C CA . ALA A 1 126 ? -14.130 10.243 23.115 1.00 56.41 126 ALA A CA 1
ATOM 986 C C . ALA A 1 126 ? -14.997 11.464 22.711 1.00 56.41 126 ALA A C 1
ATOM 988 O O . ALA A 1 126 ? -15.513 11.507 21.595 1.00 56.41 126 ALA A O 1
ATOM 989 N N . ARG A 1 127 ? -15.097 12.495 23.560 1.00 57.53 127 ARG A N 1
ATOM 990 C CA . ARG A 1 127 ? -15.881 13.724 23.377 1.00 57.53 127 ARG A CA 1
ATOM 991 C C . ARG A 1 127 ? -15.467 14.515 22.141 1.00 57.53 127 ARG A C 1
ATOM 993 O O . ARG A 1 127 ? -16.317 15.125 21.503 1.00 57.53 127 ARG A O 1
ATOM 1000 N N . GLU A 1 128 ? -14.190 14.469 21.766 1.00 58.72 128 GLU A N 1
ATOM 1001 C CA . GLU A 1 128 ? -13.679 15.183 20.587 1.00 58.72 128 GLU A CA 1
ATOM 1002 C C . GLU A 1 128 ? -13.822 14.399 19.276 1.00 58.72 128 GLU A C 1
ATOM 1004 O O . GLU A 1 128 ? -13.733 14.979 18.196 1.00 58.72 128 GLU A O 1
ATOM 1009 N N . TRP A 1 129 ? -14.112 13.094 19.332 1.00 65.12 129 TRP A N 1
ATOM 1010 C CA . TRP A 1 129 ? -14.300 12.291 18.119 1.00 65.12 129 TRP A CA 1
ATOM 1011 C C . TRP A 1 129 ? -15.607 12.620 17.387 1.00 65.12 129 TRP A C 1
ATOM 1013 O O . TRP A 1 129 ? -15.693 12.385 16.183 1.00 65.12 129 TRP A O 1
ATOM 1023 N N . GLY A 1 130 ? -16.578 13.223 18.081 1.00 56.94 130 GLY A N 1
ATOM 1024 C CA . GLY A 1 130 ? -17.854 13.682 17.529 1.00 56.94 130 GLY A CA 1
ATOM 1025 C C . GLY A 1 130 ? -17.853 15.100 16.934 1.00 56.94 130 GLY A C 1
ATOM 1026 O O . GLY A 1 130 ? -18.910 15.556 16.514 1.00 56.94 130 GLY A O 1
ATOM 1027 N N . GLY A 1 131 ? -16.721 15.819 16.900 1.00 56.88 131 GLY A N 1
ATOM 1028 C CA . GLY A 1 131 ? -16.622 17.165 16.303 1.00 56.88 131 GLY A CA 1
ATOM 1029 C C . GLY A 1 131 ? -16.146 17.149 14.840 1.00 56.88 131 GLY A C 1
ATOM 1030 O O . GLY A 1 131 ? -15.445 16.207 14.470 1.00 56.88 131 GLY A O 1
ATOM 1031 N N . PRO A 1 132 ? -16.479 18.152 13.997 1.00 56.78 132 PRO A N 1
ATOM 1032 C CA . PRO A 1 132 ? -16.095 18.201 12.575 1.00 56.78 132 PRO A CA 1
ATOM 1033 C C . PRO A 1 132 ? -14.596 17.942 12.355 1.00 56.78 132 PRO A C 1
ATOM 1035 O O . PRO A 1 132 ? -13.766 18.352 13.165 1.00 56.78 132 PRO A O 1
ATOM 1038 N N . VAL A 1 133 ? -14.256 17.216 11.285 1.00 56.50 133 VAL A N 1
ATOM 1039 C CA . VAL A 1 133 ? -12.864 16.937 10.890 1.00 56.50 133 VAL A CA 1
ATOM 1040 C C . VAL A 1 133 ? -12.349 18.101 10.055 1.00 56.50 133 VAL A C 1
ATOM 1042 O O . VAL A 1 133 ? -12.969 18.467 9.058 1.00 56.50 133 VAL A O 1
ATOM 1045 N N . TYR A 1 134 ? -11.223 18.678 10.467 1.00 59.75 134 TYR A N 1
ATOM 1046 C CA . TYR A 1 134 ? -10.556 19.776 9.763 1.00 59.75 134 TYR A CA 1
ATOM 1047 C C . TYR A 1 134 ? -9.248 19.301 9.112 1.00 59.75 134 TYR A C 1
ATOM 1049 O O . TYR A 1 134 ? -8.773 18.192 9.364 1.00 59.75 134 TYR A O 1
ATOM 1057 N N . TYR A 1 135 ? -8.650 20.148 8.269 1.00 53.53 1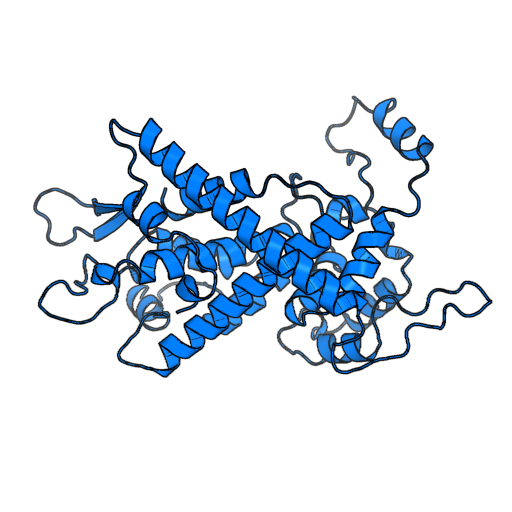35 TYR A N 1
ATOM 1058 C CA . TYR A 1 135 ? -7.294 19.933 7.758 1.00 53.53 135 TYR A CA 1
ATOM 1059 C C . TYR A 1 135 ? -6.316 19.717 8.929 1.00 53.53 135 TYR A C 1
ATOM 1061 O O . TYR A 1 135 ? -6.367 20.457 9.910 1.00 53.53 135 TYR A O 1
ATOM 1069 N N . ALA A 1 136 ? -5.445 18.706 8.824 1.00 58.28 136 ALA A N 1
ATOM 1070 C CA . ALA A 1 136 ? -4.501 18.293 9.874 1.00 58.28 136 ALA A CA 1
ATOM 1071 C C . ALA A 1 136 ? -5.143 17.772 11.181 1.00 58.28 136 ALA A C 1
ATOM 1073 O O . ALA A 1 136 ? -4.687 18.069 12.287 1.00 58.28 136 ALA A O 1
ATOM 1074 N N . ASP A 1 137 ? -6.189 16.954 11.060 1.00 67.12 137 ASP A N 1
ATOM 1075 C CA . ASP A 1 137 ? -6.836 16.329 12.211 1.00 67.12 137 ASP A CA 1
ATOM 1076 C C . ASP A 1 137 ? -5.929 15.312 12.927 1.00 67.12 137 ASP A C 1
ATOM 1078 O O . ASP A 1 137 ? -5.498 14.308 12.352 1.00 67.12 137 ASP A O 1
ATOM 1082 N N . SER A 1 138 ? -5.680 15.525 14.217 1.00 71.19 138 SER A N 1
ATOM 1083 C CA . SER A 1 138 ? -4.876 14.618 15.039 1.00 71.19 138 SER A CA 1
ATOM 1084 C C . SER A 1 138 ? -5.498 13.224 15.206 1.00 71.19 138 SER A C 1
ATOM 1086 O O . SER A 1 138 ? -4.770 12.256 15.446 1.00 71.19 138 SER A O 1
ATOM 1088 N N . ARG A 1 139 ? -6.816 13.073 15.005 1.00 74.62 139 ARG A N 1
ATOM 1089 C CA . ARG A 1 139 ? -7.498 11.766 14.967 1.00 74.62 139 ARG A CA 1
ATOM 1090 C C . ARG A 1 139 ? -6.970 10.890 13.847 1.00 74.62 139 ARG A C 1
ATOM 1092 O O . ARG A 1 139 ? -6.780 9.692 14.052 1.00 74.62 139 ARG A O 1
ATOM 1099 N N . ALA A 1 140 ? -6.699 11.480 12.683 1.00 73.19 140 ALA A N 1
ATOM 1100 C CA . ALA A 1 140 ? -6.121 10.758 11.561 1.00 73.19 140 ALA A CA 1
ATOM 1101 C C . ALA A 1 140 ? -4.754 10.183 11.943 1.00 73.19 140 ALA A C 1
ATOM 1103 O O . ALA A 1 140 ? -4.523 8.993 11.746 1.00 73.19 140 ALA A O 1
ATOM 1104 N N . ALA A 1 141 ? -3.895 10.986 12.581 1.00 73.19 141 ALA A N 1
ATOM 1105 C CA . ALA A 1 141 ? -2.598 10.529 13.075 1.00 73.19 141 ALA A CA 1
ATOM 1106 C C . ALA A 1 141 ? -2.727 9.387 14.101 1.00 73.19 141 ALA A C 1
ATOM 1108 O O . ALA A 1 141 ? -1.947 8.437 14.055 1.00 73.19 141 ALA A O 1
ATOM 1109 N N . VAL A 1 142 ? -3.735 9.420 14.984 1.00 78.31 142 VAL A N 1
ATOM 1110 C CA . VAL A 1 142 ? -3.977 8.324 15.942 1.00 78.31 142 VAL A CA 1
ATOM 1111 C C . VAL A 1 142 ? -4.351 7.050 15.209 1.00 78.31 142 VAL A C 1
ATOM 1113 O O . VAL A 1 142 ? -3.747 6.006 15.434 1.00 78.31 142 VAL A O 1
ATOM 1116 N N . VAL A 1 143 ? -5.337 7.124 14.319 1.00 80.06 143 VAL A N 1
ATOM 1117 C CA . VAL A 1 143 ? -5.811 5.962 13.564 1.00 80.06 143 VAL A CA 1
ATOM 1118 C C . VAL A 1 143 ? -4.695 5.355 12.714 1.00 80.06 143 VAL A C 1
ATOM 1120 O O . VAL A 1 143 ? -4.576 4.135 12.625 1.00 80.06 143 VAL A O 1
ATOM 1123 N N . MET A 1 144 ? -3.839 6.196 12.147 1.00 76.88 144 MET A N 1
ATOM 1124 C CA . MET A 1 144 ? -2.647 5.796 11.404 1.00 76.88 144 MET A CA 1
ATOM 1125 C C . MET A 1 144 ? -1.659 5.017 12.262 1.00 76.88 144 MET A C 1
ATOM 1127 O O . MET A 1 144 ? -1.201 3.947 11.869 1.00 76.88 144 MET A O 1
ATOM 1131 N N . ALA A 1 145 ? -1.365 5.528 13.453 1.00 78.12 145 ALA A N 1
ATOM 1132 C CA . ALA A 1 145 ? -0.463 4.860 14.369 1.00 78.12 145 ALA A CA 1
ATOM 1133 C C . ALA A 1 145 ? -1.066 3.525 14.844 1.00 78.12 145 ALA A C 1
ATOM 1135 O O . ALA A 1 145 ? -0.414 2.485 14.796 1.00 78.12 145 ALA A O 1
ATOM 1136 N N . LEU A 1 146 ? -2.359 3.500 15.178 1.00 84.94 146 LEU A N 1
ATOM 1137 C CA . LEU A 1 146 ? -3.072 2.263 15.506 1.00 84.94 146 LEU A CA 1
ATOM 1138 C C . LEU A 1 146 ? -3.028 1.242 14.358 1.00 84.94 146 LEU A C 1
ATOM 1140 O O . LEU A 1 146 ? -2.845 0.053 14.611 1.00 84.94 146 LEU A O 1
ATOM 1144 N N . LEU A 1 147 ? -3.157 1.677 13.101 1.00 85.25 147 LEU A N 1
ATOM 1145 C CA . LEU A 1 147 ? -2.996 0.806 11.934 1.00 85.25 147 LEU A CA 1
ATOM 1146 C C . LEU A 1 147 ? -1.587 0.228 11.836 1.00 85.25 147 LEU A C 1
ATOM 1148 O O . LEU A 1 147 ? -1.465 -0.982 11.642 1.00 85.25 147 LEU A O 1
ATOM 1152 N N . ALA A 1 148 ? -0.559 1.065 11.993 1.00 78.75 148 ALA A N 1
ATOM 1153 C CA . ALA A 1 148 ? 0.843 0.661 11.914 1.00 78.75 148 ALA A CA 1
ATOM 1154 C C . ALA A 1 148 ? 1.188 -0.384 12.985 1.00 78.75 148 ALA A C 1
ATOM 1156 O O . ALA A 1 148 ? 1.723 -1.450 12.677 1.00 78.75 148 ALA A O 1
ATOM 1157 N N . HIS A 1 149 ? 0.748 -0.154 14.224 1.00 80.50 149 HIS A N 1
ATOM 1158 C CA . HIS A 1 149 ? 0.907 -1.100 15.335 1.00 80.50 149 HIS A CA 1
ATOM 1159 C C . HIS A 1 149 ? -0.054 -2.306 15.255 1.00 80.50 149 HIS A C 1
ATOM 1161 O O . HIS A 1 149 ? 0.077 -3.289 15.990 1.00 80.50 149 HIS A O 1
ATOM 1167 N N . GLY A 1 150 ? -1.013 -2.280 14.326 1.00 87.00 150 GLY A N 1
ATOM 1168 C CA . GLY A 1 150 ? -1.981 -3.350 14.113 1.00 87.00 150 GLY A CA 1
ATOM 1169 C C . GLY A 1 150 ? -3.012 -3.465 15.231 1.00 87.00 150 GLY A C 1
ATOM 1170 O O . GLY A 1 150 ? -3.490 -4.561 15.501 1.00 87.00 150 GLY A O 1
ATOM 1171 N N . GLU A 1 151 ? -3.368 -2.373 15.898 1.00 89.94 151 GLU A N 1
ATOM 1172 C CA . GLU A 1 151 ? -4.308 -2.325 17.022 1.00 89.94 151 GLU A CA 1
ATOM 1173 C C . GLU A 1 151 ? -5.775 -2.442 16.568 1.00 89.94 151 GLU A C 1
ATOM 1175 O O . GLU A 1 151 ? -6.622 -1.578 16.805 1.00 89.94 151 GLU A O 1
ATOM 1180 N N . MET A 1 152 ? -6.098 -3.559 15.908 1.00 91.62 152 MET A N 1
ATOM 1181 C CA . MET A 1 152 ? -7.389 -3.801 15.254 1.00 91.62 152 MET A CA 1
ATOM 1182 C C . MET A 1 152 ? -8.586 -3.738 16.197 1.00 91.62 152 MET A C 1
ATOM 1184 O O . MET A 1 152 ? -9.661 -3.309 15.792 1.00 91.62 152 MET A O 1
ATOM 1188 N N . ARG A 1 153 ? -8.418 -4.115 17.470 1.00 86.94 153 ARG A N 1
ATOM 1189 C CA . ARG A 1 153 ? -9.494 -3.999 18.469 1.00 86.94 153 ARG A CA 1
ATOM 1190 C C . ARG A 1 153 ? -9.908 -2.549 18.679 1.00 86.94 153 ARG A C 1
ATOM 1192 O O . ARG A 1 153 ? -11.100 -2.253 18.672 1.00 86.94 153 ARG A O 1
ATOM 1199 N N . VAL A 1 154 ? -8.927 -1.666 18.861 1.00 87.06 154 VAL A N 1
ATOM 1200 C CA . VAL A 1 154 ? -9.159 -0.232 19.053 1.00 87.06 154 VAL A CA 1
ATOM 1201 C C . VAL A 1 154 ? -9.748 0.354 17.778 1.00 87.06 154 VAL A C 1
ATOM 1203 O O . VAL A 1 154 ? -10.778 1.016 17.831 1.00 87.06 154 VAL A O 1
ATOM 1206 N N . LEU A 1 155 ? -9.179 0.018 16.619 1.00 88.81 155 LEU A N 1
ATOM 1207 C CA . LEU A 1 155 ? -9.694 0.467 15.327 1.00 88.81 155 LEU A CA 1
ATOM 1208 C C . LEU A 1 155 ? -11.149 0.048 15.086 1.00 88.81 155 LEU A C 1
ATOM 1210 O O . LEU A 1 155 ? -11.947 0.875 14.660 1.00 88.81 155 LEU A O 1
ATOM 1214 N N . PHE A 1 156 ? -11.535 -1.191 15.407 1.00 89.75 156 PHE A N 1
ATOM 1215 C CA . PHE A 1 156 ? -12.930 -1.631 15.304 1.00 89.75 156 PHE A CA 1
ATOM 1216 C C . PHE A 1 156 ? -13.850 -0.922 16.298 1.00 89.75 156 PHE A C 1
ATOM 1218 O O . PHE A 1 156 ? -14.993 -0.629 15.953 1.00 89.75 156 PHE A O 1
ATOM 1225 N N . ARG A 1 157 ? -13.376 -0.596 17.509 1.00 84.75 157 ARG A N 1
ATOM 1226 C CA . ARG A 1 157 ? -14.139 0.248 18.442 1.00 84.75 157 ARG A CA 1
ATOM 1227 C C . ARG A 1 157 ? -14.388 1.629 17.839 1.00 84.75 157 ARG A C 1
ATOM 1229 O O . ARG A 1 157 ? -15.541 2.039 17.780 1.00 84.75 157 ARG A O 1
ATOM 1236 N N . ILE A 1 158 ? -13.349 2.289 17.318 1.00 83.50 158 ILE A N 1
ATOM 1237 C CA . ILE A 1 158 ? -13.464 3.602 16.659 1.00 83.50 158 ILE A CA 1
ATOM 1238 C C . ILE A 1 158 ? -14.394 3.514 15.439 1.00 83.50 158 ILE A C 1
ATOM 1240 O O . ILE A 1 158 ? -15.259 4.366 15.260 1.00 83.50 158 ILE A O 1
ATOM 1244 N N . ALA A 1 159 ? -14.278 2.464 14.622 1.00 84.00 159 ALA A N 1
ATOM 1245 C CA . ALA A 1 159 ? -15.131 2.248 13.453 1.00 84.00 159 ALA A CA 1
ATOM 1246 C C . ALA A 1 159 ? -16.620 2.165 13.820 1.00 84.00 159 ALA A C 1
ATOM 1248 O O . ALA A 1 159 ? -17.465 2.731 13.127 1.00 84.00 159 ALA A O 1
ATOM 1249 N N . ARG A 1 160 ? -16.939 1.509 14.943 1.00 82.31 160 ARG A N 1
ATOM 1250 C CA . ARG A 1 160 ? -18.309 1.375 15.458 1.00 82.31 160 ARG A CA 1
ATOM 1251 C C . ARG A 1 160 ? -18.853 2.651 16.086 1.00 82.31 160 ARG A C 1
ATOM 1253 O O . ARG A 1 160 ? -20.071 2.807 16.117 1.00 82.31 160 ARG A O 1
ATOM 1260 N N . LEU A 1 161 ? -18.003 3.590 16.513 1.00 73.94 161 LEU A N 1
ATOM 1261 C CA . LEU A 1 161 ? -18.467 4.902 16.984 1.00 73.94 161 LEU A CA 1
ATOM 1262 C C . LEU A 1 161 ? -19.274 5.644 15.901 1.00 73.94 161 LEU A C 1
ATOM 1264 O O . LEU A 1 161 ? -20.120 6.460 16.232 1.00 73.94 161 LEU A O 1
ATOM 1268 N N . ARG A 1 162 ? -19.094 5.310 14.612 1.00 60.25 162 ARG A N 1
ATOM 1269 C CA . ARG A 1 162 ? -19.911 5.826 13.498 1.00 60.25 162 ARG A CA 1
ATOM 1270 C C . ARG A 1 162 ? -21.379 5.377 13.542 1.00 60.25 162 ARG A C 1
ATOM 1272 O O . ARG A 1 162 ? -22.236 6.059 12.992 1.00 60.25 162 ARG A O 1
ATOM 1279 N N . THR A 1 163 ? -21.663 4.221 14.142 1.00 50.91 163 THR A N 1
ATOM 1280 C CA . THR A 1 163 ? -23.021 3.643 14.183 1.00 50.91 163 THR A CA 1
ATOM 1281 C C . THR A 1 163 ? -23.876 4.177 15.328 1.00 50.91 163 THR A C 1
ATOM 1283 O O . THR A 1 163 ? -25.079 3.935 15.349 1.00 50.91 163 THR A O 1
ATOM 1286 N N . LEU A 1 164 ? -23.269 4.906 16.265 1.00 48.66 164 LEU A N 1
ATOM 1287 C CA . LEU A 1 164 ? -23.926 5.456 17.441 1.00 48.66 164 LEU A CA 1
ATOM 1288 C C . LEU A 1 164 ? -24.066 6.973 17.243 1.00 48.66 164 LEU A C 1
ATOM 1290 O O . LEU A 1 164 ? -23.071 7.684 17.175 1.00 48.66 164 LEU A O 1
ATOM 1294 N N . ASP A 1 165 ? -25.304 7.445 17.123 1.00 44.28 165 ASP A N 1
ATOM 1295 C CA . ASP A 1 165 ? -25.710 8.854 17.207 1.00 44.28 165 ASP A CA 1
ATOM 1296 C C . ASP A 1 165 ? -25.197 9.838 16.144 1.00 44.28 165 ASP A C 1
ATOM 1298 O O . ASP A 1 165 ? -24.443 10.772 16.412 1.00 44.28 165 ASP A O 1
ATOM 1302 N N . LEU A 1 166 ? -25.809 9.779 14.962 1.00 43.97 166 LEU A N 1
ATOM 1303 C CA . LEU A 1 166 ? -26.444 10.999 14.465 1.00 43.97 166 LEU A CA 1
ATOM 1304 C C . LEU A 1 166 ? -27.926 10.707 14.275 1.00 43.97 166 LEU A C 1
ATOM 1306 O O . LEU A 1 166 ? -28.317 10.052 13.312 1.00 43.97 166 LEU A O 1
ATOM 1310 N N . ASP A 1 167 ? -28.731 11.179 15.222 1.00 46.91 167 ASP A N 1
ATOM 1311 C CA . ASP A 1 167 ? -30.186 11.183 15.122 1.00 46.91 167 ASP A CA 1
ATOM 1312 C C . ASP A 1 167 ? -30.589 11.744 13.744 1.00 46.91 167 ASP A C 1
ATOM 1314 O O . ASP A 1 167 ? -30.071 12.776 13.301 1.00 46.91 167 ASP A O 1
ATOM 1318 N N . GLU A 1 168 ? -31.488 11.053 13.043 1.00 45.31 168 GLU A N 1
ATOM 1319 C CA . GLU A 1 168 ? -31.875 11.282 11.636 1.00 45.31 168 GLU A CA 1
ATOM 1320 C C . GLU A 1 168 ? -32.303 12.746 11.363 1.00 45.31 168 GLU A C 1
ATOM 1322 O O . GLU A 1 168 ? -32.215 13.264 10.247 1.00 45.31 168 GLU A O 1
ATOM 1327 N N . LYS A 1 169 ? -32.688 13.462 12.426 1.00 45.97 169 LYS A N 1
ATOM 1328 C CA . LYS A 1 169 ? -33.044 14.886 12.435 1.00 45.97 169 LYS A CA 1
ATOM 1329 C C . LYS A 1 169 ? -31.867 15.840 12.206 1.00 45.97 169 LYS A C 1
ATOM 1331 O O . LYS A 1 169 ? -32.074 16.893 11.605 1.00 45.97 169 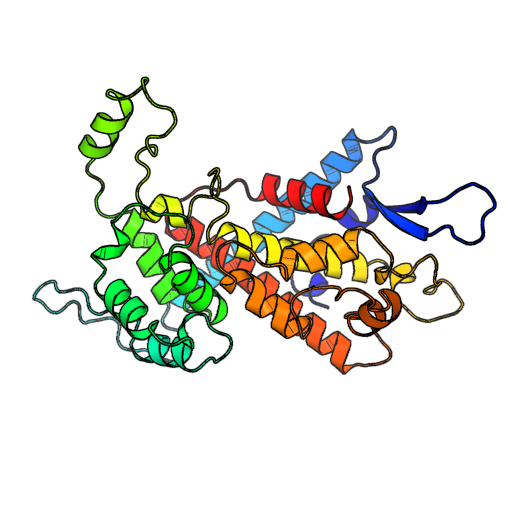LYS A O 1
ATOM 1336 N N . SER A 1 170 ? -30.647 15.493 12.617 1.00 47.78 170 SER A N 1
ATOM 1337 C CA . SER A 1 170 ? -29.460 16.336 12.389 1.00 47.78 170 SER A CA 1
ATOM 1338 C C . SER A 1 170 ? -29.029 16.335 10.920 1.00 47.78 170 SER A C 1
ATOM 1340 O O . SER A 1 170 ? -28.517 17.338 10.432 1.00 47.78 170 SER A O 1
ATOM 1342 N N . TYR A 1 171 ? -29.306 15.249 10.190 1.00 43.75 171 TYR A N 1
ATOM 1343 C CA . TYR A 1 171 ? -28.999 15.132 8.760 1.00 43.75 171 TYR A CA 1
ATOM 1344 C C . TYR A 1 171 ? -29.968 15.952 7.884 1.00 43.75 171 TYR A C 1
ATOM 1346 O O . TYR A 1 171 ? -29.583 16.510 6.857 1.00 43.75 171 TYR A O 1
ATOM 1354 N N . GLN A 1 172 ? -31.229 16.085 8.313 1.00 42.44 172 GLN A N 1
ATOM 1355 C CA . GLN A 1 172 ? -32.260 16.854 7.601 1.00 42.44 172 GLN A CA 1
ATOM 1356 C C . GLN A 1 172 ? -32.033 18.374 7.679 1.00 42.44 172 GLN A C 1
ATOM 1358 O O . GLN A 1 172 ? -32.232 19.062 6.680 1.00 42.44 172 GLN A O 1
ATOM 1363 N N . ILE A 1 173 ? -31.544 18.905 8.810 1.00 47.62 173 ILE A N 1
ATOM 1364 C CA . ILE A 1 173 ? -31.287 20.353 8.969 1.00 47.62 173 ILE A CA 1
ATOM 1365 C C . ILE A 1 173 ? -30.219 20.850 7.977 1.00 47.62 173 ILE A C 1
ATOM 1367 O O . ILE A 1 173 ? -30.309 21.978 7.491 1.00 47.62 173 ILE A O 1
ATOM 1371 N N . THR A 1 174 ? -29.256 20.004 7.603 1.00 45.53 174 THR A N 1
ATOM 1372 C CA . THR A 1 174 ? -28.204 20.365 6.640 1.00 45.53 174 THR A CA 1
ATOM 1373 C C . THR A 1 174 ? -28.645 20.231 5.178 1.00 45.53 174 THR A C 1
ATOM 1375 O O . THR A 1 174 ? -28.150 20.964 4.327 1.00 45.53 174 THR A O 1
ATOM 1378 N N . LEU A 1 175 ? -29.611 19.358 4.866 1.00 41.88 175 LEU A N 1
ATOM 1379 C CA . LEU A 1 175 ? -30.093 19.143 3.492 1.00 41.88 175 LEU A CA 1
ATOM 1380 C C . LEU A 1 175 ? -31.160 20.149 3.040 1.00 41.88 175 LEU A C 1
ATOM 1382 O O . LEU A 1 175 ? -31.244 20.444 1.851 1.00 41.88 175 LEU A O 1
ATOM 1386 N N . THR A 1 176 ? -31.958 20.709 3.954 1.00 47.47 176 THR A N 1
ATOM 1387 C CA . THR A 1 176 ? -33.017 21.672 3.592 1.00 47.47 176 THR A CA 1
ATOM 1388 C C . THR A 1 176 ? -32.627 23.146 3.770 1.00 47.47 176 THR A C 1
ATOM 1390 O O . THR A 1 176 ? -33.425 24.017 3.435 1.00 47.47 176 THR A O 1
ATOM 1393 N N . GLY A 1 177 ? -31.430 23.447 4.297 1.00 44.59 177 GLY A N 1
ATOM 1394 C CA . GLY A 1 177 ? -31.100 24.777 4.832 1.00 44.59 177 GLY A CA 1
ATOM 1395 C C . GLY A 1 177 ? -30.065 25.650 4.106 1.00 44.59 177 GLY A C 1
ATOM 1396 O O . GLY A 1 177 ? -30.081 26.854 4.339 1.00 44.59 177 GLY A O 1
ATOM 1397 N N . ALA A 1 178 ? -29.173 25.139 3.247 1.00 43.03 178 ALA A N 1
ATOM 1398 C CA . ALA A 1 178 ? -28.079 25.975 2.722 1.00 43.03 178 ALA A CA 1
ATOM 1399 C C . ALA A 1 178 ? -27.649 25.612 1.293 1.00 43.03 178 ALA A C 1
ATOM 1401 O O . ALA A 1 178 ? -26.701 24.868 1.068 1.00 43.03 178 ALA A O 1
ATOM 1402 N N . ALA A 1 179 ? -28.322 26.220 0.315 1.00 38.47 179 ALA A N 1
ATOM 1403 C CA . ALA A 1 179 ? -27.835 26.348 -1.061 1.00 38.47 179 ALA A CA 1
ATOM 1404 C C . ALA A 1 179 ? -27.151 27.711 -1.318 1.00 38.47 179 ALA A C 1
ATOM 1406 O O . ALA A 1 179 ? -27.003 28.117 -2.466 1.00 38.47 179 ALA A O 1
ATOM 1407 N N . SER A 1 180 ? -26.758 28.453 -0.275 1.00 45.16 180 SER A N 1
ATOM 1408 C CA . SER A 1 180 ? -26.273 29.836 -0.420 1.00 45.16 180 SER A CA 1
ATOM 1409 C C . SER A 1 180 ? -24.789 30.059 -0.124 1.00 45.16 180 SER A C 1
ATOM 1411 O O . SER A 1 180 ? -24.317 31.165 -0.370 1.00 45.16 180 SER A O 1
ATOM 1413 N N . ASN A 1 181 ? -24.029 29.054 0.332 1.00 50.88 181 ASN A N 1
ATOM 1414 C CA . ASN A 1 181 ? -22.576 29.189 0.471 1.00 50.88 181 ASN A CA 1
ATOM 1415 C C . ASN A 1 181 ? -21.841 27.862 0.193 1.00 50.88 181 ASN A C 1
ATOM 1417 O O . ASN A 1 181 ? -21.993 26.917 0.963 1.00 50.88 181 ASN A O 1
ATOM 1421 N N . PRO A 1 182 ? -21.005 27.768 -0.859 1.00 51.44 182 PRO A N 1
ATOM 1422 C CA . PRO A 1 182 ? -20.202 26.573 -1.150 1.00 51.44 182 PRO A CA 1
ATOM 1423 C C . PRO A 1 182 ? -19.063 26.318 -0.140 1.00 51.44 182 PRO A C 1
ATOM 1425 O O . PRO A 1 182 ? -18.294 25.377 -0.314 1.00 51.44 182 PRO A O 1
ATOM 1428 N N . SER A 1 183 ? -18.937 27.145 0.902 1.00 50.41 183 SER A N 1
ATOM 1429 C CA . SER A 1 183 ? -17.950 27.014 1.978 1.00 50.41 183 SER A CA 1
ATOM 1430 C C . SER A 1 183 ? -18.470 26.311 3.235 1.00 50.41 183 SER A C 1
ATOM 1432 O O . SER A 1 183 ? -17.670 26.057 4.134 1.00 50.41 183 SER A O 1
ATOM 1434 N N . ASP A 1 184 ? -19.770 26.014 3.333 1.00 43.25 184 ASP A N 1
ATOM 1435 C CA . ASP A 1 184 ? -20.302 25.335 4.515 1.00 43.25 184 ASP A CA 1
ATOM 1436 C C . ASP A 1 184 ? -20.100 23.815 4.389 1.00 43.25 184 ASP A C 1
ATOM 1438 O O . ASP A 1 184 ? -20.539 23.209 3.406 1.00 43.25 184 ASP A O 1
ATOM 1442 N N . PRO A 1 185 ? -19.408 23.173 5.351 1.00 50.69 185 PRO A N 1
ATOM 1443 C CA . PRO A 1 185 ? -19.109 21.753 5.281 1.00 50.69 185 PRO A CA 1
ATOM 1444 C C . PRO A 1 185 ? -20.410 20.947 5.314 1.00 50.69 185 PRO A C 1
ATOM 1446 O O . PRO A 1 185 ? -21.177 21.005 6.275 1.00 50.69 185 PRO A O 1
ATOM 1449 N N . ILE A 1 186 ? -20.645 20.185 4.243 1.00 50.38 186 ILE A N 1
ATOM 1450 C CA . ILE A 1 186 ? -21.737 19.213 4.137 1.00 50.38 186 ILE A CA 1
ATOM 1451 C C . ILE A 1 186 ? -21.692 18.323 5.385 1.00 50.38 186 ILE A C 1
ATOM 1453 O O . ILE A 1 186 ? -20.642 17.767 5.708 1.00 50.38 186 ILE A O 1
ATOM 1457 N N . GLY A 1 187 ? -22.824 18.228 6.088 1.00 46.00 187 GLY A N 1
ATOM 1458 C CA . GLY A 1 187 ? -23.003 17.578 7.392 1.00 46.00 187 GLY A CA 1
ATOM 1459 C C . GLY A 1 187 ? -22.812 16.063 7.362 1.00 46.00 187 GLY A C 1
ATOM 1460 O O . GLY A 1 187 ? -23.733 15.294 7.621 1.00 46.00 187 GLY A O 1
ATOM 1461 N N . CYS A 1 188 ? -21.607 15.615 7.040 1.00 50.66 188 CYS A N 1
ATOM 1462 C CA . CYS A 1 188 ? -21.176 14.248 7.248 1.00 50.66 188 CYS A CA 1
ATOM 1463 C C . CYS A 1 188 ? -20.937 14.031 8.742 1.00 50.66 188 CYS A C 1
ATOM 1465 O O . CYS A 1 188 ? -20.419 14.913 9.429 1.00 50.66 188 CYS A O 1
ATOM 1467 N N . SER A 1 189 ? -21.266 12.832 9.240 1.00 55.81 189 SER A N 1
ATOM 1468 C CA . SER A 1 189 ? -20.792 12.412 10.559 1.00 55.81 189 SER A CA 1
ATOM 1469 C C . SER A 1 189 ? -19.291 12.688 10.651 1.00 55.81 189 SER A C 1
ATOM 1471 O O . SER A 1 189 ? -18.555 12.292 9.743 1.00 55.81 189 SER A O 1
ATOM 1473 N N . PRO A 1 190 ? -18.818 13.363 11.704 1.00 57.94 190 PRO A N 1
ATOM 1474 C CA . PRO A 1 190 ? -17.409 13.703 11.818 1.00 57.94 190 PRO A CA 1
ATOM 1475 C C . PRO A 1 190 ? -16.501 12.474 11.766 1.00 57.94 190 PRO A C 1
ATOM 1477 O O . PRO A 1 190 ? -15.417 12.518 11.197 1.00 57.94 190 PRO A O 1
ATOM 1480 N N . LEU A 1 191 ? -16.993 11.326 12.226 1.00 60.97 191 LEU A N 1
ATOM 1481 C CA . LEU A 1 191 ? -16.303 10.052 12.060 1.00 60.97 191 LEU A CA 1
ATOM 1482 C C . LEU A 1 191 ? -16.434 9.469 10.656 1.00 60.97 191 LEU A C 1
ATOM 1484 O O . LEU A 1 191 ? -15.505 8.830 10.181 1.00 60.97 191 LEU A O 1
ATOM 1488 N N . ALA A 1 192 ? -17.547 9.695 9.955 1.00 62.97 192 ALA A N 1
ATOM 1489 C CA . ALA A 1 192 ? -17.643 9.308 8.550 1.00 62.97 192 ALA A CA 1
ATOM 1490 C C . ALA A 1 192 ? -16.601 10.034 7.690 1.00 62.97 192 ALA A C 1
ATOM 1492 O O . ALA A 1 192 ? -16.135 9.430 6.737 1.00 62.97 192 ALA A O 1
ATOM 1493 N N . GLY A 1 193 ? -16.202 11.263 8.043 1.00 63.38 193 GLY A N 1
ATOM 1494 C CA . GLY A 1 193 ? -15.105 11.985 7.388 1.00 63.38 193 GLY A CA 1
ATOM 1495 C C . GLY A 1 193 ? -13.752 11.284 7.533 1.00 63.38 193 GLY A C 1
ATOM 1496 O O . GLY A 1 193 ? -13.020 11.171 6.558 1.00 63.38 193 GLY A O 1
ATOM 1497 N N . LEU A 1 194 ? -13.469 10.718 8.710 1.00 67.88 194 LEU A N 1
ATOM 1498 C CA . LEU A 1 194 ? -12.249 9.944 8.971 1.00 67.88 194 LEU A CA 1
ATOM 1499 C C . LEU A 1 194 ? -12.144 8.683 8.096 1.00 67.88 194 LEU A C 1
ATOM 1501 O O . LEU A 1 194 ? -11.047 8.263 7.732 1.00 67.88 194 LEU A O 1
ATOM 1505 N N . TRP A 1 195 ? -13.295 8.089 7.767 1.00 71.19 195 TRP A N 1
ATOM 1506 C CA . TRP A 1 195 ? -13.415 6.907 6.909 1.00 71.19 195 TRP A CA 1
ATOM 1507 C C . TRP A 1 195 ? -13.799 7.245 5.464 1.00 71.19 195 TRP A C 1
ATOM 1509 O O . TRP A 1 195 ? -13.956 6.335 4.647 1.00 71.19 195 TRP A O 1
ATOM 1519 N N . SER A 1 196 ? -14.022 8.524 5.152 1.00 64.00 196 SER A N 1
ATOM 1520 C CA . SER A 1 196 ? -14.523 8.933 3.847 1.00 64.00 196 SER A CA 1
ATOM 1521 C C . SER A 1 196 ? -13.412 8.783 2.828 1.00 64.00 196 SER A C 1
ATOM 1523 O O . SER A 1 196 ? -12.304 9.273 3.020 1.00 64.00 196 SER A O 1
ATOM 1525 N N . ILE A 1 197 ? -13.734 8.125 1.719 1.00 56.75 197 ILE A N 1
ATOM 1526 C CA . ILE A 1 197 ? -12.815 7.977 0.585 1.00 56.75 197 ILE A CA 1
ATOM 1527 C C . ILE A 1 197 ? -13.122 9.002 -0.516 1.00 56.75 197 ILE A C 1
ATOM 1529 O O . ILE A 1 197 ? -12.390 9.139 -1.490 1.00 56.75 197 ILE A O 1
ATOM 1533 N N . ARG A 1 198 ? -14.209 9.765 -0.364 1.00 50.59 198 ARG A N 1
ATOM 1534 C CA . ARG A 1 198 ? -14.610 10.810 -1.305 1.00 50.59 198 ARG A CA 1
ATOM 1535 C C . ARG A 1 198 ? -14.785 12.120 -0.548 1.00 50.59 198 ARG A C 1
ATOM 1537 O O . ARG A 1 198 ? -15.821 12.371 0.062 1.00 50.59 198 ARG A O 1
ATOM 1544 N N . GLY A 1 199 ? -13.745 12.941 -0.568 1.00 52.72 199 GLY A N 1
ATOM 1545 C CA . GLY A 1 199 ? -13.747 14.296 -0.035 1.00 52.72 199 GLY A CA 1
ATOM 1546 C C . GLY A 1 199 ? -12.587 15.085 -0.627 1.00 52.72 199 GLY A C 1
ATOM 1547 O O . GLY A 1 199 ? -11.522 14.528 -0.850 1.00 52.72 199 GLY A O 1
ATOM 1548 N N . TYR A 1 200 ? -12.796 16.382 -0.867 1.00 49.28 200 TYR A N 1
ATOM 1549 C CA . TYR A 1 200 ? -11.777 17.335 -1.344 1.00 49.28 200 TYR A CA 1
ATOM 1550 C C . TYR A 1 200 ? -10.586 17.509 -0.392 1.00 49.28 200 TYR A C 1
ATOM 1552 O O . TYR A 1 200 ? -9.634 18.215 -0.703 1.00 49.28 200 TYR A O 1
ATOM 1560 N N . ILE A 1 201 ? -10.669 16.897 0.783 1.00 53.81 201 ILE A N 1
ATOM 1561 C CA . ILE A 1 201 ? -9.665 16.956 1.819 1.00 53.81 201 ILE A CA 1
ATOM 1562 C C . ILE A 1 201 ? -9.026 15.570 1.835 1.00 53.81 201 ILE A C 1
ATOM 1564 O O . ILE A 1 201 ? -9.606 14.628 2.371 1.00 53.81 201 ILE A O 1
ATOM 1568 N N . GLU A 1 202 ? -7.854 15.443 1.215 1.00 56.88 202 GLU A N 1
ATOM 1569 C CA . GLU A 1 202 ? -7.009 14.239 1.213 1.00 56.88 202 GLU A CA 1
ATOM 1570 C C . GLU A 1 202 ? -6.411 13.968 2.608 1.00 56.88 202 GLU A C 1
ATOM 1572 O O . GLU A 1 202 ? -5.246 13.603 2.750 1.00 56.88 202 GLU A O 1
ATOM 1577 N N . THR A 1 203 ? -7.169 14.191 3.681 1.00 57.25 203 THR A N 1
ATOM 1578 C CA . THR A 1 203 ? -6.695 13.963 5.040 1.00 57.25 203 THR A CA 1
ATOM 1579 C C . THR A 1 203 ? -7.004 12.540 5.478 1.00 57.25 203 THR A C 1
ATOM 1581 O O . THR A 1 203 ? -8.103 12.009 5.330 1.00 57.25 203 THR A O 1
ATOM 1584 N N . GLY A 1 204 ? -5.998 11.908 6.076 1.00 64.38 204 GLY A N 1
ATOM 1585 C CA . GLY A 1 204 ? -6.172 10.687 6.849 1.00 64.38 204 GLY A CA 1
ATOM 1586 C C . GLY A 1 204 ? -6.083 9.384 6.069 1.00 64.38 204 GLY A C 1
ATOM 1587 O O . GLY A 1 204 ? -5.075 9.106 5.422 1.00 64.38 204 GLY A O 1
ATOM 1588 N N . PHE A 1 205 ? -7.084 8.519 6.254 1.00 74.56 205 PHE A N 1
ATOM 1589 C CA . PHE A 1 205 ? -6.979 7.075 6.013 1.00 74.56 205 PHE A CA 1
ATOM 1590 C C . PHE A 1 205 ? -6.692 6.728 4.546 1.00 74.56 205 PHE A C 1
ATOM 1592 O O . PHE A 1 205 ? -6.042 5.723 4.259 1.00 74.56 205 PHE A O 1
ATOM 1599 N N . ILE A 1 206 ? -7.135 7.591 3.625 1.00 81.69 206 ILE A N 1
ATOM 1600 C CA . ILE A 1 206 ? -6.891 7.438 2.193 1.00 81.69 206 ILE A CA 1
ATOM 1601 C C . ILE A 1 206 ? -5.404 7.407 1.853 1.00 81.69 206 ILE A C 1
ATOM 1603 O O . ILE A 1 206 ? -4.979 6.557 1.073 1.00 81.69 206 ILE A O 1
ATOM 1607 N N . ASN A 1 207 ? -4.597 8.240 2.512 1.00 83.62 207 ASN A N 1
ATOM 1608 C CA . ASN A 1 207 ? -3.163 8.301 2.259 1.00 83.62 207 ASN A CA 1
ATOM 1609 C C . ASN A 1 207 ? -2.456 7.007 2.673 1.00 83.62 207 ASN A C 1
ATOM 1611 O O . ASN A 1 207 ? -1.545 6.581 1.971 1.00 83.62 207 ASN A O 1
ATOM 1615 N N . VAL A 1 208 ? -2.903 6.338 3.751 1.00 85.31 208 VAL A N 1
ATOM 1616 C CA . VAL A 1 208 ? -2.286 5.076 4.215 1.00 85.31 208 VAL A CA 1
ATOM 1617 C C . VAL A 1 208 ? -2.376 4.022 3.136 1.00 85.31 208 VAL A C 1
ATOM 1619 O O . VAL A 1 208 ? -1.384 3.405 2.757 1.00 85.31 208 VAL A O 1
ATOM 1622 N N . TRP A 1 209 ? -3.604 3.771 2.687 1.00 89.69 209 TRP A N 1
ATOM 1623 C CA . TRP A 1 209 ? -3.858 2.635 1.830 1.00 89.69 209 TRP A CA 1
ATOM 1624 C C . TRP A 1 209 ? -3.498 2.970 0.399 1.00 89.69 209 TRP A C 1
ATOM 1626 O O . TRP A 1 209 ? -3.060 2.073 -0.300 1.00 89.69 209 TRP A O 1
ATOM 1636 N N . THR A 1 210 ? -3.583 4.236 -0.015 1.00 91.50 210 THR A N 1
ATOM 1637 C CA . THR A 1 210 ? -3.085 4.670 -1.321 1.00 91.50 210 THR A CA 1
ATOM 1638 C C . THR A 1 210 ? -1.578 4.449 -1.413 1.00 91.50 210 THR A C 1
ATOM 1640 O O . THR A 1 210 ? -1.129 3.746 -2.313 1.00 91.50 210 THR A O 1
ATOM 1643 N N . ALA A 1 211 ? -0.800 4.948 -0.445 1.00 92.25 211 ALA A N 1
ATOM 1644 C CA . ALA A 1 211 ? 0.649 4.774 -0.448 1.00 92.25 211 ALA A CA 1
ATOM 1645 C C . ALA A 1 211 ? 1.052 3.290 -0.350 1.00 92.25 211 ALA A C 1
ATOM 1647 O O . ALA A 1 211 ? 1.886 2.805 -1.120 1.00 92.25 211 ALA A O 1
ATOM 1648 N N . ALA A 1 212 ? 0.399 2.528 0.536 1.00 94.44 212 ALA A N 1
ATOM 1649 C CA . ALA A 1 212 ? 0.605 1.086 0.639 1.00 94.44 212 ALA A CA 1
ATOM 1650 C C . ALA A 1 212 ? 0.228 0.344 -0.653 1.00 94.44 212 ALA A C 1
ATOM 1652 O O . ALA A 1 212 ? 0.975 -0.533 -1.083 1.00 94.44 212 ALA A O 1
ATOM 1653 N N . LEU A 1 213 ? -0.894 0.695 -1.289 1.00 96.25 213 LEU A N 1
ATOM 1654 C CA . LEU A 1 213 ? -1.369 0.079 -2.527 1.00 96.25 213 LEU A CA 1
ATOM 1655 C C . LEU A 1 213 ? -0.393 0.336 -3.668 1.00 96.25 213 LEU A C 1
ATOM 1657 O O . LEU A 1 213 ? -0.037 -0.601 -4.376 1.00 96.25 213 LEU A O 1
ATOM 1661 N N . GLU A 1 214 ? 0.074 1.571 -3.825 1.00 95.88 214 GLU A N 1
ATOM 1662 C CA . GLU A 1 214 ? 0.997 1.931 -4.896 1.00 95.88 214 GLU A CA 1
ATOM 1663 C C . GLU A 1 214 ? 2.341 1.237 -4.762 1.00 95.88 214 GLU A C 1
ATOM 1665 O O . GLU A 1 214 ? 2.789 0.592 -5.711 1.00 95.88 214 GLU A O 1
ATOM 1670 N N . ALA A 1 215 ? 2.955 1.290 -3.576 1.00 96.19 215 ALA A N 1
ATOM 1671 C CA . ALA A 1 215 ? 4.186 0.554 -3.320 1.00 96.19 215 ALA A CA 1
ATOM 1672 C C . ALA A 1 215 ? 3.989 -0.950 -3.555 1.00 96.19 215 ALA A C 1
ATOM 1674 O O . ALA A 1 215 ? 4.818 -1.598 -4.200 1.00 96.19 215 ALA A O 1
ATOM 1675 N N . TYR A 1 216 ? 2.877 -1.506 -3.066 1.00 97.12 216 TYR A N 1
ATOM 1676 C CA . TYR A 1 216 ? 2.585 -2.926 -3.197 1.00 97.12 216 TYR A CA 1
ATOM 1677 C C . TYR A 1 216 ? 2.396 -3.351 -4.658 1.00 97.12 216 TYR A C 1
ATOM 1679 O O . TYR A 1 216 ? 2.986 -4.347 -5.080 1.00 97.12 216 TYR A O 1
ATOM 1687 N N . LEU A 1 217 ? 1.620 -2.609 -5.449 1.00 96.69 217 LEU A N 1
ATOM 1688 C CA . LEU A 1 217 ? 1.426 -2.878 -6.876 1.00 96.69 217 LEU A CA 1
ATOM 1689 C C . LEU A 1 217 ? 2.734 -2.718 -7.650 1.00 96.69 217 LEU A C 1
ATOM 1691 O O . LEU A 1 217 ? 3.119 -3.622 -8.394 1.00 96.69 217 LEU A O 1
ATOM 1695 N N . TYR A 1 218 ? 3.433 -1.602 -7.441 1.00 96.25 218 TYR A N 1
ATOM 1696 C CA . TYR A 1 218 ? 4.629 -1.253 -8.192 1.00 96.25 218 TYR A CA 1
ATOM 1697 C C . TYR A 1 218 ? 5.741 -2.287 -8.025 1.00 96.25 218 TYR A C 1
ATOM 1699 O O . TYR A 1 218 ? 6.235 -2.830 -9.016 1.00 96.25 218 TYR A O 1
ATOM 1707 N N . TYR A 1 219 ? 6.129 -2.608 -6.787 1.00 95.56 219 TYR A N 1
ATOM 1708 C CA . TYR A 1 219 ? 7.255 -3.513 -6.558 1.00 95.56 219 TYR A CA 1
ATOM 1709 C C . TYR A 1 219 ? 6.938 -4.958 -6.919 1.00 95.56 219 TYR A C 1
ATOM 1711 O O . TYR A 1 219 ? 7.819 -5.650 -7.422 1.00 95.56 219 TYR A O 1
ATOM 1719 N N . ASN A 1 220 ? 5.709 -5.433 -6.699 1.00 96.00 220 ASN A N 1
ATOM 1720 C CA . ASN A 1 220 ? 5.354 -6.795 -7.094 1.00 96.00 220 ASN A CA 1
ATOM 1721 C C . ASN A 1 220 ? 5.290 -6.939 -8.623 1.00 96.00 220 ASN A C 1
ATOM 1723 O O . ASN A 1 220 ? 5.834 -7.911 -9.143 1.00 96.00 220 ASN A O 1
ATOM 1727 N N . ALA A 1 221 ? 4.726 -5.964 -9.347 1.00 95.06 221 ALA A N 1
ATOM 1728 C CA . ALA A 1 221 ? 4.735 -5.970 -10.812 1.00 95.06 221 ALA A CA 1
ATOM 1729 C C . ALA A 1 221 ? 6.159 -5.833 -11.380 1.00 95.06 221 ALA A C 1
ATOM 1731 O O . ALA A 1 221 ? 6.550 -6.602 -12.255 1.00 95.06 221 ALA A O 1
ATOM 1732 N N . THR A 1 222 ? 6.969 -4.920 -10.831 1.00 93.50 222 THR A N 1
ATOM 1733 C CA . THR A 1 222 ? 8.377 -4.741 -11.232 1.00 93.50 222 THR A CA 1
ATOM 1734 C C . THR A 1 222 ? 9.200 -5.996 -10.949 1.00 93.50 222 THR A C 1
ATOM 1736 O O . THR A 1 222 ? 10.022 -6.394 -11.770 1.00 93.50 222 THR A O 1
ATOM 1739 N N . TYR A 1 223 ? 8.957 -6.679 -9.825 1.00 92.25 223 TYR A N 1
ATOM 1740 C CA . TYR A 1 223 ? 9.641 -7.933 -9.509 1.00 92.25 223 TYR A CA 1
ATOM 1741 C C . TYR A 1 223 ? 9.373 -9.022 -10.558 1.00 92.25 223 TYR A C 1
ATOM 1743 O O . TYR A 1 223 ? 10.274 -9.787 -10.893 1.00 92.25 223 TYR A O 1
ATOM 1751 N N . CYS A 1 224 ? 8.161 -9.074 -11.113 1.00 92.31 224 CYS A N 1
ATOM 1752 C CA . CYS A 1 224 ? 7.797 -10.004 -12.183 1.00 92.31 224 CYS A CA 1
ATOM 1753 C C . CYS A 1 224 ? 8.445 -9.683 -13.545 1.00 92.31 224 CYS A C 1
ATOM 1755 O O . CYS A 1 224 ? 8.299 -10.471 -14.476 1.00 92.31 224 CYS A O 1
ATOM 1757 N N . LEU A 1 225 ? 9.170 -8.566 -13.659 1.00 91.31 225 LEU A N 1
ATOM 1758 C CA . LEU A 1 225 ? 9.890 -8.125 -14.852 1.00 91.31 225 LEU A CA 1
ATOM 1759 C C . LEU A 1 225 ? 11.412 -8.158 -14.592 1.00 91.31 225 LEU A C 1
ATOM 1761 O O . LEU A 1 225 ? 12.025 -7.106 -14.386 1.00 91.31 225 LEU A O 1
ATOM 1765 N N . PRO A 1 226 ? 12.053 -9.346 -14.567 1.00 90.00 226 PRO A N 1
ATOM 1766 C CA . PRO A 1 226 ? 13.469 -9.493 -14.214 1.00 90.00 226 PRO A CA 1
ATOM 1767 C C . PRO A 1 226 ? 14.413 -8.664 -15.091 1.00 90.00 226 PRO A C 1
ATOM 1769 O O . PRO A 1 226 ? 15.432 -8.189 -14.596 1.00 90.00 226 PRO A O 1
ATOM 1772 N N . GLN A 1 227 ? 14.051 -8.396 -16.347 1.00 87.81 227 GLN A N 1
ATOM 1773 C CA . GLN A 1 227 ? 14.804 -7.529 -17.257 1.00 87.81 227 GLN A CA 1
ATOM 1774 C C . GLN A 1 227 ? 14.997 -6.090 -16.741 1.00 87.81 227 GLN A C 1
ATOM 1776 O O . GLN A 1 227 ? 15.821 -5.354 -17.282 1.00 87.81 227 GLN A O 1
ATOM 1781 N N . LEU A 1 228 ? 14.243 -5.676 -15.713 1.00 88.94 228 LEU A N 1
ATOM 1782 C CA . LEU A 1 228 ? 14.336 -4.341 -15.129 1.00 88.94 228 LEU A CA 1
ATOM 1783 C C . LEU A 1 228 ? 15.296 -4.226 -13.938 1.00 88.94 228 LEU A C 1
ATOM 1785 O O . LEU A 1 228 ? 15.739 -3.123 -13.606 1.00 88.94 228 LEU A O 1
ATOM 1789 N N . TRP A 1 229 ? 15.601 -5.337 -13.263 1.00 88.75 229 TRP A N 1
ATOM 1790 C CA . TRP A 1 229 ? 16.339 -5.319 -11.994 1.00 88.75 229 TRP A CA 1
ATOM 1791 C C . TRP A 1 229 ? 17.423 -6.394 -11.877 1.00 88.75 229 TRP A C 1
ATOM 1793 O O . TRP A 1 229 ? 18.415 -6.166 -11.186 1.00 88.75 229 TRP A O 1
ATOM 1803 N N . ALA A 1 230 ? 17.287 -7.538 -12.551 1.00 86.75 230 ALA A N 1
ATOM 1804 C CA . ALA A 1 230 ? 18.239 -8.637 -12.445 1.00 86.75 230 ALA A CA 1
ATOM 1805 C C . ALA A 1 230 ? 19.562 -8.304 -13.155 1.00 86.75 230 ALA A C 1
ATOM 1807 O O . ALA A 1 230 ? 19.584 -7.807 -14.286 1.00 86.75 230 ALA A O 1
ATOM 1808 N N . ALA A 1 231 ? 20.682 -8.604 -12.496 1.00 78.25 231 ALA A N 1
ATOM 1809 C CA . ALA A 1 231 ? 22.011 -8.500 -13.090 1.00 78.25 231 ALA A CA 1
ATOM 1810 C C . ALA A 1 231 ? 22.293 -9.706 -14.012 1.00 78.25 231 ALA A C 1
ATOM 1812 O O . ALA A 1 231 ? 22.067 -10.845 -13.605 1.00 78.25 231 ALA A O 1
ATOM 1813 N N . GLY A 1 232 ? 22.811 -9.480 -15.228 1.00 66.88 232 GLY A N 1
ATOM 1814 C CA . GLY A 1 232 ? 23.303 -10.552 -16.110 1.00 66.88 232 GLY A CA 1
ATOM 1815 C C . GLY A 1 232 ? 23.223 -10.260 -17.615 1.00 66.88 232 GLY A C 1
ATOM 1816 O O . GLY A 1 232 ? 22.441 -9.429 -18.060 1.00 66.88 232 GLY A O 1
ATOM 1817 N N . ASP A 1 233 ? 24.013 -10.984 -18.411 1.00 56.22 233 ASP A N 1
ATOM 1818 C CA . ASP A 1 233 ? 24.245 -10.677 -19.835 1.00 56.22 233 ASP A CA 1
ATOM 1819 C C . ASP A 1 233 ? 23.181 -11.237 -20.802 1.00 56.22 233 ASP A C 1
ATOM 1821 O O . ASP A 1 233 ? 23.144 -10.844 -21.966 1.00 56.22 233 ASP A O 1
ATOM 1825 N N . ALA A 1 234 ? 22.313 -12.154 -20.353 1.00 56.59 234 ALA A N 1
ATOM 1826 C CA . ALA A 1 234 ? 21.338 -12.810 -21.235 1.00 56.59 234 ALA A CA 1
ATOM 1827 C C . ALA A 1 234 ? 20.110 -11.929 -21.546 1.00 56.59 234 ALA A C 1
ATOM 1829 O O . ALA A 1 234 ? 19.653 -11.907 -22.685 1.00 56.59 234 ALA A O 1
ATOM 1830 N N . GLU A 1 235 ? 19.602 -11.181 -20.556 1.00 59.44 235 GLU A N 1
ATOM 1831 C CA . GLU A 1 235 ? 18.443 -10.267 -20.678 1.00 59.44 235 GLU A CA 1
ATOM 1832 C C . GLU A 1 235 ? 18.515 -9.071 -19.701 1.00 59.44 235 GLU A C 1
ATOM 1834 O O . GLU A 1 235 ? 17.533 -8.347 -19.524 1.00 59.44 235 GLU A O 1
ATOM 1839 N N . GLY A 1 236 ? 19.642 -8.895 -19.004 1.00 58.38 236 GLY A N 1
ATOM 1840 C CA . GLY A 1 236 ? 19.677 -8.155 -17.747 1.00 58.38 236 GLY A CA 1
ATOM 1841 C C . GLY A 1 236 ? 19.590 -6.639 -17.847 1.00 58.38 236 GLY A C 1
ATOM 1842 O O . GLY A 1 236 ? 19.527 -6.021 -18.913 1.00 58.38 236 GLY A O 1
ATOM 1843 N N . ARG A 1 237 ? 19.593 -6.049 -16.653 1.00 74.50 237 ARG A N 1
ATOM 1844 C CA . ARG A 1 237 ? 19.487 -4.618 -16.392 1.00 74.50 237 ARG A CA 1
ATOM 1845 C C . ARG A 1 237 ? 20.546 -3.831 -17.167 1.00 74.50 237 ARG A C 1
ATOM 1847 O O . ARG A 1 237 ? 21.720 -3.811 -16.800 1.00 74.50 237 ARG A O 1
ATOM 1854 N N . THR A 1 238 ? 20.120 -3.118 -18.203 1.00 77.31 238 THR A N 1
ATOM 1855 C CA . THR A 1 238 ? 20.924 -2.047 -18.804 1.00 77.31 238 THR A CA 1
ATOM 1856 C C . THR A 1 238 ? 20.648 -0.737 -18.071 1.00 77.31 238 THR A C 1
ATOM 1858 O O . THR A 1 238 ? 19.627 -0.598 -17.400 1.00 77.31 238 THR A O 1
ATOM 1861 N N . SER A 1 239 ? 21.515 0.268 -18.227 1.00 73.06 239 SER A N 1
ATOM 1862 C CA . SER A 1 239 ? 21.221 1.620 -17.723 1.00 73.06 239 SER A CA 1
ATOM 1863 C C . SER A 1 239 ? 19.915 2.188 -18.293 1.00 73.06 239 SER A C 1
ATOM 1865 O O . SER A 1 239 ? 19.254 2.983 -17.636 1.00 73.06 239 SER A O 1
ATOM 1867 N N . GLN A 1 240 ? 19.530 1.752 -19.496 1.00 75.75 240 GLN A N 1
ATOM 1868 C CA . GLN A 1 240 ? 18.282 2.128 -20.155 1.00 75.75 240 GLN A CA 1
ATOM 1869 C C . GLN A 1 240 ? 17.068 1.381 -19.592 1.00 75.75 240 GLN A C 1
ATOM 1871 O O . GLN A 1 240 ? 15.976 1.929 -19.606 1.00 75.75 240 GLN A O 1
ATOM 1876 N N . ARG A 1 241 ? 17.248 0.157 -19.083 1.00 81.56 241 ARG A N 1
ATOM 1877 C CA . ARG A 1 241 ? 16.183 -0.706 -18.544 1.00 81.56 241 ARG A CA 1
ATOM 1878 C C . ARG A 1 241 ? 16.151 -0.749 -17.022 1.00 81.56 241 ARG A C 1
ATOM 1880 O O . ARG A 1 241 ? 15.495 -1.602 -16.446 1.00 81.56 241 ARG A O 1
ATOM 1887 N N . ASP A 1 242 ? 16.854 0.156 -16.357 1.00 86.94 242 ASP A N 1
ATOM 1888 C CA . ASP A 1 242 ? 16.825 0.244 -14.906 1.00 86.94 242 ASP A CA 1
ATOM 1889 C C . ASP A 1 242 ? 15.474 0.806 -14.445 1.00 86.94 242 ASP A C 1
ATOM 1891 O O . ASP A 1 242 ? 15.168 1.970 -14.706 1.00 86.94 242 ASP A O 1
ATOM 1895 N N . TYR A 1 243 ? 14.681 0.011 -13.716 1.00 90.31 243 TYR A N 1
ATOM 1896 C CA . TYR A 1 243 ? 13.391 0.473 -13.188 1.00 90.31 243 TYR A CA 1
ATOM 1897 C C . TYR A 1 243 ? 13.509 1.777 -12.385 1.00 90.31 243 TYR A C 1
ATOM 1899 O O . TYR A 1 243 ? 12.586 2.589 -12.411 1.00 90.31 243 TYR A O 1
ATOM 1907 N N . ARG A 1 244 ? 14.647 2.026 -11.720 1.00 89.06 244 ARG A N 1
ATOM 1908 C CA . ARG A 1 244 ? 14.895 3.247 -10.929 1.00 89.06 244 ARG A CA 1
ATOM 1909 C C . ARG A 1 244 ? 14.992 4.513 -11.781 1.00 89.06 244 ARG A C 1
ATOM 1911 O O . ARG A 1 244 ? 14.911 5.620 -11.255 1.00 89.06 244 ARG A O 1
ATOM 1918 N N . ALA A 1 245 ? 15.219 4.363 -13.085 1.00 85.62 245 ALA A N 1
ATOM 1919 C CA . ALA A 1 245 ? 15.221 5.466 -14.036 1.00 85.62 245 ALA A CA 1
ATOM 1920 C C . ALA A 1 245 ? 13.812 5.785 -14.573 1.00 85.62 245 ALA A C 1
ATOM 1922 O O . ALA A 1 245 ? 13.642 6.811 -15.230 1.00 85.62 245 ALA A O 1
ATOM 1923 N N . SER A 1 246 ? 12.811 4.938 -14.298 1.00 86.94 246 SER A N 1
ATOM 1924 C CA . SER A 1 246 ? 11.439 5.133 -14.774 1.00 86.94 246 SER A CA 1
ATOM 1925 C C . SER A 1 246 ? 10.709 6.238 -14.004 1.00 86.94 246 SER A C 1
ATOM 1927 O O . SER A 1 246 ? 10.908 6.408 -12.801 1.00 86.94 246 SER A O 1
ATOM 1929 N N . ALA A 1 247 ? 9.809 6.956 -14.683 1.00 86.81 247 ALA A N 1
ATOM 1930 C CA . ALA A 1 247 ? 8.930 7.938 -14.042 1.00 86.81 247 ALA A CA 1
ATOM 1931 C C . ALA A 1 247 ? 8.031 7.295 -12.968 1.00 86.81 247 ALA A C 1
ATOM 1933 O O . ALA A 1 247 ? 7.797 7.896 -11.923 1.00 86.81 247 ALA A O 1
ATOM 1934 N N . SER A 1 248 ? 7.597 6.050 -13.188 1.00 91.31 248 SER A N 1
ATOM 1935 C CA . SER A 1 248 ? 6.796 5.274 -12.237 1.00 91.31 248 SER A CA 1
ATOM 1936 C C . SER A 1 248 ? 7.514 5.042 -10.906 1.00 91.31 248 SER A C 1
ATOM 1938 O O . SER A 1 248 ? 6.891 5.177 -9.857 1.00 91.31 248 SER A O 1
ATOM 1940 N N . PHE A 1 249 ? 8.823 4.749 -10.925 1.00 92.31 249 PHE A N 1
ATOM 1941 C CA . PHE A 1 249 ? 9.613 4.624 -9.694 1.00 92.31 249 PHE A CA 1
ATOM 1942 C C . PHE A 1 249 ? 9.577 5.912 -8.882 1.00 92.31 249 PHE A C 1
ATOM 1944 O O . PHE A 1 249 ? 9.277 5.885 -7.692 1.00 92.31 249 PHE A O 1
ATOM 1951 N N . PHE A 1 250 ? 9.860 7.038 -9.539 1.00 88.19 250 PHE A N 1
ATOM 1952 C CA . PHE A 1 250 ? 9.858 8.342 -8.891 1.00 88.19 250 PHE A CA 1
ATOM 1953 C C . PHE A 1 250 ? 8.512 8.679 -8.297 1.00 88.19 250 PHE A C 1
ATOM 1955 O O . PHE A 1 250 ? 8.457 9.038 -7.129 1.00 88.19 250 PHE A O 1
ATOM 1962 N N . ARG A 1 251 ? 7.447 8.501 -9.080 1.00 90.81 251 ARG A N 1
ATOM 1963 C CA . ARG A 1 251 ? 6.087 8.749 -8.623 1.00 90.81 251 ARG A CA 1
ATOM 1964 C C . ARG A 1 251 ? 5.773 7.929 -7.382 1.00 90.81 251 ARG A C 1
ATOM 1966 O O . ARG A 1 251 ? 5.365 8.496 -6.387 1.00 90.81 251 ARG A O 1
ATOM 1973 N N . VAL A 1 252 ? 6.032 6.621 -7.395 1.00 93.69 252 VAL A N 1
ATOM 1974 C CA . VAL A 1 252 ? 5.757 5.760 -6.233 1.00 93.69 252 VAL A CA 1
ATOM 1975 C C . VAL A 1 252 ? 6.574 6.199 -5.017 1.00 93.69 252 VAL A C 1
ATOM 1977 O O . VAL A 1 252 ? 6.047 6.264 -3.911 1.00 93.69 252 VAL A O 1
ATOM 1980 N N . VAL A 1 253 ? 7.858 6.516 -5.181 1.00 92.38 253 VAL A N 1
ATOM 1981 C CA . VAL A 1 253 ? 8.705 6.958 -4.063 1.00 92.38 253 VAL A CA 1
ATOM 1982 C C . VAL A 1 253 ? 8.243 8.316 -3.519 1.00 92.38 253 VAL A C 1
ATOM 1984 O O . VAL A 1 253 ? 8.111 8.470 -2.305 1.00 92.38 253 VAL A O 1
ATOM 1987 N N . GLU A 1 254 ? 7.943 9.273 -4.391 1.00 89.94 254 GLU A N 1
ATOM 1988 C CA . GLU A 1 254 ? 7.418 10.595 -4.044 1.00 89.94 254 GLU A CA 1
ATOM 1989 C C . GLU A 1 254 ? 6.048 10.491 -3.365 1.00 89.94 254 GLU A C 1
ATOM 1991 O O . GLU A 1 254 ? 5.876 10.985 -2.254 1.00 89.94 254 GLU A O 1
ATOM 1996 N N . ASP A 1 255 ? 5.107 9.757 -3.953 1.00 90.25 255 ASP A N 1
ATOM 1997 C CA . ASP A 1 255 ? 3.742 9.619 -3.450 1.00 90.25 255 ASP A CA 1
ATOM 1998 C C . ASP A 1 255 ? 3.692 8.901 -2.097 1.00 90.25 255 ASP A C 1
ATOM 2000 O O . ASP A 1 255 ? 2.830 9.225 -1.274 1.00 90.25 255 ASP A O 1
ATOM 2004 N N . THR A 1 256 ? 4.603 7.950 -1.851 1.00 91.75 256 THR A N 1
ATOM 2005 C CA . THR A 1 256 ? 4.639 7.180 -0.596 1.00 91.75 256 THR A CA 1
ATOM 2006 C C . THR A 1 256 ? 5.444 7.830 0.521 1.00 91.75 256 THR A C 1
ATOM 2008 O O . THR A 1 256 ? 5.166 7.571 1.691 1.00 91.75 256 THR A O 1
ATOM 2011 N N . THR A 1 257 ? 6.436 8.665 0.205 1.00 89.62 257 THR A N 1
ATOM 2012 C CA . THR A 1 257 ? 7.323 9.261 1.222 1.00 89.62 257 THR A CA 1
ATOM 2013 C C . THR A 1 257 ? 7.202 10.770 1.355 1.00 89.62 257 THR A C 1
ATOM 2015 O O . THR A 1 257 ? 7.686 11.325 2.349 1.00 89.62 257 THR A O 1
ATOM 2018 N N . GLY A 1 258 ? 6.578 11.428 0.382 1.00 84.25 258 GLY A N 1
ATOM 2019 C CA . GLY A 1 258 ? 6.399 12.867 0.342 1.00 84.25 258 GLY A CA 1
ATOM 2020 C C . GLY A 1 258 ? 5.627 13.387 1.556 1.00 84.25 258 GLY A C 1
ATOM 2021 O O . GLY A 1 258 ? 4.929 12.629 2.241 1.00 84.25 258 GLY A O 1
ATOM 2022 N N . PRO A 1 259 ? 5.790 14.673 1.895 1.00 76.12 259 PRO A N 1
ATOM 2023 C CA . PRO A 1 259 ? 4.952 15.303 2.900 1.00 76.12 259 PRO A CA 1
ATOM 2024 C C . PRO A 1 259 ? 3.507 15.325 2.391 1.00 76.12 259 PRO A C 1
ATOM 2026 O O . PRO A 1 259 ? 3.227 15.846 1.314 1.00 76.12 259 PRO A O 1
ATOM 2029 N N . ARG A 1 260 ? 2.594 14.752 3.172 1.00 74.56 260 ARG A N 1
ATOM 2030 C CA . ARG A 1 260 ? 1.146 14.881 2.974 1.00 74.56 260 ARG A CA 1
ATOM 2031 C C . ARG A 1 260 ? 0.529 15.513 4.213 1.00 74.56 260 ARG A C 1
ATOM 2033 O O . ARG A 1 260 ? 1.196 15.661 5.240 1.00 74.56 260 ARG A O 1
ATOM 2040 N N . ASP A 1 261 ? -0.753 15.851 4.135 1.00 62.81 261 ASP A N 1
ATOM 2041 C CA . ASP A 1 261 ? -1.516 16.319 5.288 1.00 62.81 261 ASP A CA 1
ATOM 2042 C C . ASP A 1 261 ? -1.546 15.231 6.375 1.00 62.81 261 ASP A C 1
ATOM 2044 O O . ASP A 1 261 ? -2.318 14.270 6.329 1.00 62.81 261 ASP A O 1
ATOM 2048 N N . GLY A 1 262 ? -0.644 15.376 7.348 1.00 63.72 262 GLY A N 1
ATOM 2049 C CA . GLY A 1 262 ? -0.304 14.326 8.299 1.00 63.72 262 GLY A CA 1
ATOM 2050 C C . GLY A 1 262 ? 0.768 13.383 7.744 1.00 63.72 262 GLY A C 1
ATOM 2051 O O . GLY A 1 262 ? 0.482 12.421 7.034 1.00 63.72 262 GLY A O 1
ATOM 2052 N N . ASP A 1 263 ? 2.012 13.592 8.178 1.00 71.69 263 ASP A N 1
ATOM 2053 C CA . ASP A 1 263 ? 3.173 12.744 7.851 1.00 71.69 263 ASP A CA 1
ATOM 2054 C C . ASP A 1 263 ? 3.035 11.281 8.315 1.00 71.69 263 ASP A C 1
ATOM 2056 O O . ASP A 1 263 ? 3.838 10.427 7.938 1.00 71.69 263 ASP A O 1
ATOM 2060 N N . 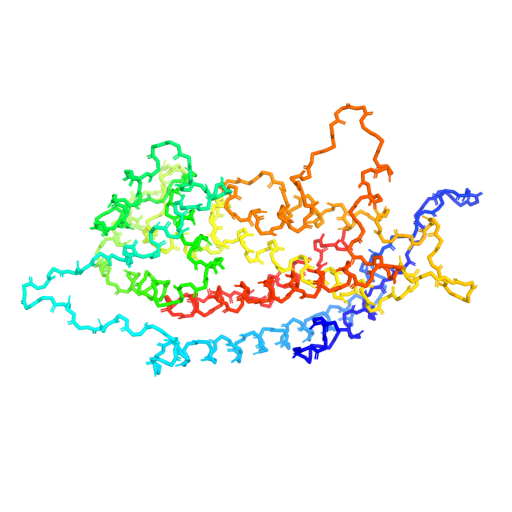ALA A 1 264 ? 2.003 10.982 9.111 1.00 74.06 264 ALA A N 1
ATOM 2061 C CA . ALA A 1 264 ? 1.755 9.672 9.697 1.00 74.06 264 ALA A CA 1
ATOM 2062 C C . ALA A 1 264 ? 1.706 8.543 8.655 1.00 74.06 264 ALA A C 1
ATOM 2064 O O . ALA A 1 264 ? 2.227 7.455 8.892 1.00 74.06 264 ALA A O 1
ATOM 2065 N N . SER A 1 265 ? 1.110 8.819 7.491 1.00 79.25 265 SER A N 1
ATOM 2066 C CA . SER A 1 265 ? 1.004 7.854 6.388 1.00 79.25 265 SER A CA 1
ATOM 2067 C C . SER A 1 265 ? 2.337 7.524 5.738 1.00 79.25 265 SER A C 1
ATOM 2069 O O . SER A 1 265 ? 2.532 6.393 5.306 1.00 79.25 265 SER A O 1
ATOM 2071 N N . ALA A 1 266 ? 3.270 8.473 5.727 1.00 84.88 266 ALA A N 1
ATOM 2072 C CA . ALA A 1 266 ? 4.555 8.323 5.074 1.00 84.88 266 ALA A CA 1
ATOM 2073 C C . ALA A 1 266 ? 5.593 7.608 5.952 1.00 84.88 266 ALA A C 1
ATOM 2075 O O . ALA A 1 266 ? 6.567 7.096 5.408 1.00 84.88 266 ALA A O 1
ATOM 2076 N N . TYR A 1 267 ? 5.433 7.544 7.283 1.00 82.38 267 TYR A N 1
ATOM 2077 C CA . TYR A 1 267 ? 6.470 6.984 8.170 1.00 82.38 267 TYR A CA 1
ATOM 2078 C C . TYR A 1 267 ? 6.904 5.556 7.827 1.00 82.38 267 TYR A C 1
ATOM 2080 O O . TYR A 1 267 ? 8.109 5.362 7.660 1.00 82.38 267 TYR A O 1
ATOM 2088 N N . PRO A 1 268 ? 5.994 4.580 7.633 1.00 85.88 268 PRO A N 1
ATOM 2089 C CA . PRO A 1 268 ? 6.404 3.212 7.306 1.00 85.88 268 PRO A CA 1
ATOM 2090 C C . PRO A 1 268 ? 7.183 3.146 5.984 1.00 85.88 268 PRO A C 1
ATOM 2092 O O . PRO A 1 268 ? 8.092 2.336 5.811 1.00 85.88 268 PRO A O 1
ATOM 2095 N N . HIS A 1 269 ? 6.850 4.034 5.046 1.00 91.00 269 HIS A N 1
ATOM 2096 C CA . HIS A 1 269 ? 7.542 4.159 3.770 1.00 91.00 269 HIS A CA 1
ATOM 2097 C C . HIS A 1 269 ? 8.911 4.827 3.951 1.00 91.00 269 HIS A C 1
ATOM 2099 O O . HIS A 1 269 ? 9.918 4.305 3.483 1.00 91.00 269 HIS A O 1
ATOM 2105 N N . ARG A 1 270 ? 8.996 5.933 4.696 1.00 87.56 270 ARG A N 1
ATOM 2106 C CA . ARG A 1 270 ? 10.253 6.637 5.000 1.00 87.56 270 ARG A CA 1
ATOM 2107 C C . ARG A 1 270 ? 11.235 5.762 5.772 1.00 87.56 270 ARG A C 1
ATOM 2109 O O . ARG A 1 270 ? 12.425 5.838 5.502 1.00 87.56 270 ARG A O 1
ATOM 2116 N N . GLU A 1 271 ? 10.767 4.912 6.681 1.00 85.75 271 GLU A N 1
ATOM 2117 C CA . GLU A 1 271 ? 11.610 3.931 7.373 1.00 85.75 271 GLU A CA 1
ATOM 2118 C C . GLU A 1 271 ? 12.203 2.915 6.385 1.00 85.75 271 GLU A C 1
ATOM 2120 O O . GLU A 1 271 ? 13.395 2.597 6.431 1.00 85.75 271 GLU A O 1
ATOM 2125 N N . PHE A 1 272 ? 11.402 2.456 5.422 1.00 90.38 272 PHE A N 1
ATOM 2126 C CA . PHE A 1 272 ? 11.866 1.564 4.365 1.00 90.38 272 PHE A CA 1
ATOM 2127 C C . PHE A 1 272 ? 12.862 2.228 3.402 1.00 90.38 272 PHE A C 1
ATOM 2129 O O . PHE A 1 272 ? 13.878 1.625 3.059 1.00 90.38 272 PHE A O 1
ATOM 2136 N N . TYR A 1 273 ? 12.628 3.475 2.996 1.00 86.31 273 TYR A N 1
ATOM 2137 C CA . TYR A 1 273 ? 13.542 4.205 2.110 1.00 86.31 273 TYR A CA 1
ATOM 2138 C C . TYR A 1 273 ? 14.704 4.886 2.858 1.00 86.31 273 TYR A C 1
ATOM 2140 O O . TYR A 1 273 ? 15.670 5.326 2.242 1.00 86.31 273 TYR A O 1
ATOM 2148 N N . GLY A 1 274 ? 14.648 4.956 4.190 1.00 82.69 274 GLY A N 1
ATOM 2149 C CA . GLY A 1 274 ? 15.620 5.627 5.058 1.00 82.69 274 GLY A CA 1
ATOM 2150 C C . GLY A 1 274 ? 15.487 7.155 5.131 1.00 82.69 274 GLY A C 1
ATOM 2151 O O . GLY A 1 274 ? 16.206 7.788 5.899 1.00 82.69 274 GLY A O 1
ATOM 2152 N N . THR A 1 275 ? 14.603 7.767 4.343 1.00 76.06 275 THR A N 1
ATOM 2153 C CA . THR A 1 275 ? 14.368 9.218 4.323 1.00 76.06 275 THR A CA 1
ATOM 2154 C C . THR A 1 275 ? 13.050 9.532 3.614 1.00 76.06 275 THR A C 1
ATOM 2156 O O . THR A 1 275 ? 12.547 8.725 2.831 1.00 76.06 275 THR A O 1
ATOM 2159 N N . ALA A 1 276 ? 12.496 10.723 3.862 1.00 71.25 276 ALA A N 1
ATOM 2160 C CA . ALA A 1 276 ? 11.543 11.318 2.932 1.00 71.25 276 ALA A CA 1
ATOM 2161 C C . ALA A 1 276 ? 12.233 11.549 1.586 1.00 71.25 276 ALA A C 1
ATOM 2163 O O . ALA A 1 276 ? 13.412 11.928 1.555 1.00 71.25 276 ALA A O 1
ATOM 2164 N N . TRP A 1 277 ? 11.512 11.330 0.487 1.00 70.31 277 TRP A N 1
ATOM 2165 C CA . TRP A 1 277 ? 11.982 11.758 -0.817 1.00 70.31 277 TRP A CA 1
ATOM 2166 C C . TRP A 1 277 ? 12.048 13.279 -0.832 1.00 70.31 277 TRP A C 1
ATOM 2168 O O . TRP A 1 277 ? 11.049 13.986 -0.920 1.00 70.31 277 TRP A O 1
ATOM 2178 N N . HIS A 1 278 ? 13.265 13.775 -0.703 1.00 72.81 278 HIS A N 1
ATOM 2179 C CA . HIS A 1 278 ? 13.621 15.150 -0.955 1.00 72.81 278 HIS A CA 1
ATOM 2180 C C . HIS A 1 278 ? 14.919 15.059 -1.729 1.00 72.81 278 HIS A C 1
ATOM 2182 O O . HIS A 1 278 ? 15.907 14.572 -1.187 1.00 72.81 278 HIS A O 1
ATOM 2188 N N . VAL A 1 279 ? 14.932 15.496 -2.985 1.00 67.12 279 VAL A N 1
ATOM 2189 C CA . VAL A 1 279 ? 16.183 15.684 -3.722 1.00 67.12 279 VAL A CA 1
ATOM 2190 C C . VAL A 1 279 ? 16.715 17.043 -3.276 1.00 67.12 279 VAL A C 1
ATOM 2192 O O . VAL A 1 279 ? 16.141 18.053 -3.673 1.00 67.12 279 VAL A O 1
ATOM 2195 N N . PRO A 1 280 ? 17.730 17.124 -2.390 1.00 69.81 280 PRO A N 1
ATOM 2196 C CA . PRO A 1 280 ? 18.268 18.417 -1.987 1.00 69.81 280 PRO A CA 1
ATOM 2197 C C . PRO A 1 280 ? 18.821 19.141 -3.212 1.00 69.81 280 PRO A C 1
ATOM 2199 O O . PRO A 1 280 ? 19.393 18.493 -4.096 1.00 69.81 280 PRO A O 1
ATOM 2202 N N . ASP A 1 281 ? 18.688 20.466 -3.247 1.00 73.94 281 ASP A N 1
ATOM 2203 C CA . ASP A 1 281 ? 19.272 21.277 -4.313 1.00 73.94 281 ASP A CA 1
ATOM 2204 C C . ASP A 1 281 ? 20.758 20.925 -4.493 1.00 73.94 281 ASP A C 1
ATOM 2206 O O . ASP A 1 281 ? 21.546 20.930 -3.545 1.00 73.94 281 ASP A O 1
ATOM 2210 N N . GLY A 1 282 ? 21.136 20.566 -5.723 1.00 75.00 282 GLY A N 1
ATOM 2211 C CA . GLY A 1 282 ? 22.506 20.182 -6.074 1.00 75.00 282 GLY A CA 1
ATOM 2212 C C . GLY A 1 282 ? 22.900 18.727 -5.779 1.00 75.00 282 GLY A C 1
ATOM 2213 O O . GLY A 1 282 ? 24.039 18.355 -6.064 1.00 75.00 282 GLY A O 1
ATOM 2214 N N . CYS A 1 283 ? 22.007 17.880 -5.254 1.00 76.94 283 CYS A N 1
ATOM 2215 C CA . CYS A 1 283 ? 22.285 16.450 -5.105 1.00 76.94 283 CYS A CA 1
ATOM 2216 C C . CYS A 1 283 ? 22.272 15.729 -6.461 1.00 76.94 283 CYS A C 1
ATOM 2218 O O . CYS A 1 283 ? 21.422 15.976 -7.318 1.00 76.94 283 CYS A O 1
ATOM 2220 N N . ASN A 1 284 ? 23.203 14.791 -6.650 1.00 81.44 284 ASN A N 1
ATOM 2221 C CA . ASN A 1 284 ? 23.208 13.934 -7.825 1.00 81.44 284 ASN A CA 1
ATOM 2222 C C . ASN A 1 284 ? 22.058 12.915 -7.735 1.00 81.44 284 ASN A C 1
ATOM 2224 O O . ASN A 1 284 ? 22.120 11.958 -6.958 1.00 81.44 284 ASN A O 1
ATOM 2228 N N . VAL A 1 285 ? 21.028 13.107 -8.565 1.00 76.94 285 VAL A N 1
ATOM 2229 C CA . VAL A 1 285 ? 19.839 12.239 -8.646 1.00 76.94 285 VAL A CA 1
ATOM 2230 C C . VAL A 1 285 ? 20.218 10.767 -8.841 1.00 76.94 285 VAL A C 1
ATOM 2232 O O . VAL A 1 285 ? 19.592 9.895 -8.242 1.00 76.94 285 VAL A O 1
ATOM 2235 N N . ASP A 1 286 ? 21.268 10.466 -9.609 1.00 76.44 286 ASP A N 1
ATOM 2236 C CA . ASP A 1 286 ? 21.701 9.085 -9.851 1.00 76.44 286 ASP A CA 1
ATOM 2237 C C . ASP A 1 286 ? 22.331 8.431 -8.623 1.00 76.44 286 ASP A C 1
ATOM 2239 O O . ASP A 1 286 ? 22.162 7.231 -8.400 1.00 76.44 286 ASP A O 1
ATOM 2243 N N . GLU A 1 287 ? 23.046 9.200 -7.805 1.00 79.00 287 GLU A N 1
ATOM 2244 C CA . GLU A 1 287 ? 23.588 8.688 -6.548 1.00 79.00 287 GLU A CA 1
ATOM 2245 C C . GLU A 1 287 ? 22.463 8.421 -5.546 1.00 79.00 287 GLU A C 1
ATOM 2247 O O . GLU A 1 287 ? 22.444 7.375 -4.894 1.00 79.00 287 GLU A O 1
ATOM 2252 N N . HIS A 1 288 ? 21.483 9.323 -5.479 1.00 77.06 288 HIS A N 1
ATOM 2253 C CA . HIS A 1 288 ? 20.313 9.151 -4.629 1.00 77.06 288 HIS A CA 1
ATOM 2254 C C . HIS A 1 288 ? 19.482 7.923 -5.048 1.00 77.06 288 HIS A C 1
ATOM 2256 O O . HIS A 1 288 ? 19.159 7.089 -4.203 1.00 77.06 288 HIS A O 1
ATOM 2262 N N . ARG A 1 289 ? 19.254 7.721 -6.357 1.00 76.12 289 ARG A N 1
ATOM 2263 C CA . ARG A 1 289 ? 18.608 6.514 -6.918 1.00 76.12 289 ARG A CA 1
ATOM 2264 C C . ARG A 1 289 ? 19.310 5.227 -6.495 1.00 76.12 289 ARG A C 1
ATOM 2266 O O . ARG A 1 289 ? 18.655 4.253 -6.141 1.00 76.12 289 ARG A O 1
ATOM 2273 N N . LYS A 1 290 ? 20.646 5.201 -6.539 1.00 76.88 290 LYS A N 1
ATOM 2274 C CA . LYS A 1 290 ? 21.423 3.999 -6.197 1.00 76.88 290 LYS A CA 1
ATOM 2275 C C . LYS A 1 290 ? 21.288 3.601 -4.732 1.00 76.88 290 LYS A C 1
ATOM 2277 O O . LYS A 1 290 ? 21.324 2.413 -4.439 1.00 76.88 290 LYS A O 1
ATOM 2282 N N . ARG A 1 291 ? 21.108 4.571 -3.831 1.00 78.31 291 ARG A N 1
ATOM 2283 C CA . ARG A 1 291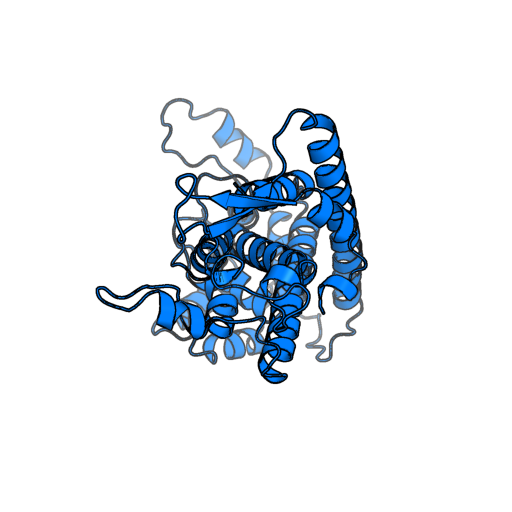 ? 20.872 4.306 -2.403 1.00 78.31 291 ARG A CA 1
ATOM 2284 C C . ARG A 1 291 ? 19.492 3.697 -2.143 1.00 78.31 291 ARG A C 1
ATOM 2286 O O . ARG A 1 291 ? 19.331 2.982 -1.161 1.00 78.31 291 ARG A O 1
ATOM 2293 N N . LEU A 1 292 ? 18.527 3.947 -3.027 1.00 81.00 292 LEU A N 1
ATOM 2294 C CA . LEU A 1 292 ? 17.162 3.432 -2.953 1.00 81.00 292 LEU A CA 1
ATOM 2295 C C . LEU A 1 292 ? 16.953 2.274 -3.941 1.00 81.00 292 LEU A C 1
ATOM 2297 O O . LEU A 1 292 ? 16.068 2.348 -4.789 1.00 81.00 292 LEU A O 1
ATOM 2301 N N . ASP A 1 293 ? 17.750 1.202 -3.864 1.00 86.56 293 ASP A N 1
ATOM 2302 C CA . ASP A 1 293 ? 17.518 -0.015 -4.667 1.00 86.56 293 ASP A CA 1
ATOM 2303 C C . ASP A 1 293 ? 16.912 -1.164 -3.838 1.00 86.56 293 ASP A C 1
ATOM 2305 O O . ASP A 1 293 ? 17.632 -2.064 -3.401 1.00 86.56 293 ASP A O 1
ATOM 2309 N N . PRO A 1 294 ? 15.581 -1.180 -3.634 1.00 87.56 294 PRO A N 1
ATOM 2310 C CA . PRO A 1 294 ? 14.867 -2.298 -3.022 1.00 87.56 294 PRO A CA 1
ATOM 2311 C C . PRO A 1 294 ? 15.090 -3.670 -3.659 1.00 87.56 294 PRO A C 1
ATOM 2313 O O . PRO A 1 294 ? 14.884 -4.691 -3.005 1.00 87.56 294 PRO A O 1
ATOM 2316 N N . LEU A 1 295 ? 15.439 -3.700 -4.945 1.00 86.81 295 LEU A N 1
ATOM 2317 C CA . LEU A 1 295 ? 15.541 -4.914 -5.751 1.00 86.81 295 LEU A CA 1
ATOM 2318 C C . LEU A 1 295 ? 16.991 -5.345 -5.993 1.00 86.81 295 LEU A C 1
ATOM 2320 O O . LEU A 1 295 ? 17.232 -6.208 -6.838 1.00 86.81 295 LEU A O 1
ATOM 2324 N N . ASP A 1 296 ? 17.953 -4.787 -5.255 1.00 85.12 296 ASP A N 1
ATOM 2325 C CA . ASP A 1 296 ? 19.352 -5.194 -5.357 1.00 85.12 296 ASP A CA 1
ATOM 2326 C C . ASP A 1 296 ? 19.539 -6.652 -4.907 1.00 85.12 296 ASP A C 1
ATOM 2328 O O . ASP A 1 296 ? 19.547 -6.976 -3.719 1.00 85.12 296 ASP A O 1
ATOM 2332 N N . THR A 1 297 ? 19.714 -7.553 -5.873 1.00 80.62 297 THR A N 1
ATOM 2333 C CA . THR A 1 297 ? 19.908 -8.983 -5.613 1.00 80.62 297 THR A CA 1
ATOM 2334 C C . THR A 1 297 ? 21.313 -9.356 -5.198 1.00 80.62 297 THR A C 1
ATOM 2336 O O . THR A 1 297 ? 21.527 -10.493 -4.781 1.00 80.62 297 THR A O 1
ATOM 2339 N N . SER A 1 298 ? 22.275 -8.439 -5.315 1.00 81.62 298 SER A N 1
ATOM 2340 C CA . SER A 1 298 ? 23.611 -8.667 -4.768 1.00 81.62 298 SER A CA 1
ATOM 2341 C C . SER A 1 298 ? 23.604 -8.639 -3.236 1.00 81.62 298 SER A C 1
ATOM 2343 O O . SER A 1 298 ? 24.497 -9.206 -2.608 1.00 81.62 298 SER A O 1
ATOM 2345 N N . ASN A 1 299 ? 22.554 -8.064 -2.637 1.00 84.25 299 ASN A N 1
ATOM 2346 C CA . ASN A 1 299 ? 22.357 -7.991 -1.203 1.00 84.25 299 ASN A CA 1
ATOM 2347 C C . ASN A 1 299 ? 21.090 -8.755 -0.774 1.00 84.25 299 ASN A C 1
ATOM 2349 O O . ASN A 1 299 ? 19.961 -8.287 -0.932 1.00 84.25 299 ASN A O 1
ATOM 2353 N N . SER A 1 300 ? 21.263 -9.935 -0.169 1.00 85.56 300 SER A N 1
ATOM 2354 C CA . SER A 1 300 ? 20.136 -10.732 0.339 1.00 85.56 300 SER A CA 1
ATOM 2355 C C . SER A 1 300 ? 19.312 -10.008 1.410 1.00 85.56 300 SER A C 1
ATOM 2357 O O . SER A 1 300 ? 18.124 -10.298 1.555 1.00 85.56 300 SER A O 1
ATOM 2359 N N . GLU A 1 301 ? 19.919 -9.067 2.139 1.00 89.25 301 GLU A N 1
ATOM 2360 C CA . GLU A 1 301 ? 19.240 -8.222 3.124 1.00 89.25 301 GLU A CA 1
ATOM 2361 C C . GLU A 1 301 ? 18.254 -7.256 2.454 1.00 89.25 301 GLU A C 1
ATOM 2363 O O . GLU A 1 301 ? 17.135 -7.107 2.940 1.00 89.25 301 GLU A O 1
ATOM 2368 N N . CYS A 1 302 ? 18.595 -6.684 1.290 1.00 88.50 302 CYS A N 1
ATOM 2369 C CA . CYS A 1 302 ? 17.696 -5.798 0.537 1.00 88.50 302 CYS A CA 1
ATOM 2370 C C . CYS A 1 302 ? 16.407 -6.520 0.128 1.00 88.50 302 CYS A C 1
ATOM 2372 O O . CYS A 1 302 ? 15.306 -6.028 0.381 1.00 88.50 302 CYS A O 1
ATOM 2374 N N . LEU A 1 303 ? 16.526 -7.728 -0.434 1.00 87.81 303 LEU A N 1
ATOM 2375 C CA . LEU A 1 303 ? 15.357 -8.528 -0.811 1.00 87.81 303 LEU A CA 1
ATOM 2376 C C . LEU A 1 303 ? 14.515 -8.941 0.398 1.00 87.81 303 LEU A C 1
ATOM 2378 O O . LEU A 1 303 ? 13.291 -9.029 0.288 1.00 87.81 303 LEU A O 1
ATOM 2382 N N . GLN A 1 304 ? 15.147 -9.236 1.534 1.00 90.69 304 GLN A N 1
ATOM 2383 C CA . GLN A 1 304 ? 14.425 -9.571 2.757 1.00 90.69 304 GLN A CA 1
ATOM 2384 C C . GLN A 1 304 ? 13.669 -8.352 3.300 1.00 90.69 304 GLN A C 1
ATOM 2386 O O . GLN A 1 304 ? 12.465 -8.447 3.540 1.00 90.69 304 GLN A O 1
ATOM 2391 N N . ARG A 1 305 ? 14.326 -7.191 3.363 1.00 91.38 305 ARG A N 1
ATOM 2392 C CA . ARG A 1 305 ? 13.716 -5.918 3.761 1.00 91.38 305 ARG A CA 1
ATOM 2393 C C . ARG A 1 305 ? 12.553 -5.531 2.846 1.00 91.38 305 ARG A C 1
ATOM 2395 O O . ARG A 1 305 ? 11.508 -5.108 3.330 1.00 91.38 305 ARG A O 1
ATOM 2402 N N . LEU A 1 306 ? 12.681 -5.732 1.530 1.00 92.94 306 LEU A N 1
ATOM 2403 C CA . LEU A 1 306 ? 11.580 -5.510 0.588 1.00 92.94 306 LEU A CA 1
ATOM 2404 C C . LEU A 1 306 ? 10.400 -6.457 0.853 1.00 92.94 306 LEU A C 1
ATOM 2406 O O . LEU A 1 306 ? 9.250 -6.029 0.798 1.00 92.94 306 LEU A O 1
ATOM 2410 N N . LYS A 1 307 ? 10.643 -7.738 1.159 1.00 92.94 307 LYS A N 1
ATOM 2411 C CA . LYS A 1 307 ? 9.553 -8.668 1.506 1.00 92.94 307 LYS A CA 1
ATOM 2412 C C . LYS A 1 307 ? 8.807 -8.221 2.759 1.00 92.94 307 LYS A C 1
ATOM 2414 O O . LYS A 1 307 ? 7.581 -8.256 2.756 1.00 92.94 307 LYS A O 1
ATOM 2419 N N . GLU A 1 308 ? 9.532 -7.816 3.796 1.00 92.56 308 GLU A N 1
ATOM 2420 C CA . GLU A 1 308 ? 8.953 -7.314 5.048 1.00 92.56 308 GLU A CA 1
ATOM 2421 C C . GLU A 1 308 ? 8.133 -6.048 4.804 1.00 92.56 308 GLU A C 1
ATOM 2423 O O . GLU A 1 308 ? 6.977 -5.969 5.215 1.00 92.56 308 GLU A O 1
ATOM 2428 N N . TYR A 1 309 ? 8.676 -5.115 4.025 1.00 93.75 309 TYR A N 1
ATOM 2429 C CA . TYR A 1 309 ? 7.982 -3.897 3.629 1.00 93.75 309 TYR A CA 1
ATOM 2430 C C . TYR A 1 309 ? 6.699 -4.166 2.829 1.00 93.75 309 TYR A C 1
ATOM 2432 O O . TYR A 1 309 ? 5.652 -3.588 3.121 1.00 93.75 309 TYR A O 1
ATOM 2440 N N . LEU A 1 310 ? 6.733 -5.078 1.854 1.00 95.50 310 LEU A N 1
ATOM 2441 C CA . LEU A 1 310 ? 5.538 -5.442 1.086 1.00 95.50 310 LEU A CA 1
ATOM 2442 C C . LEU A 1 310 ? 4.516 -6.211 1.928 1.00 95.50 310 LEU A C 1
ATOM 2444 O O . LEU A 1 310 ? 3.317 -6.070 1.693 1.00 95.50 310 LEU A O 1
ATOM 2448 N N . SER A 1 311 ? 4.969 -6.998 2.907 1.00 94.06 311 SER A N 1
ATOM 2449 C CA . SER A 1 311 ? 4.083 -7.626 3.891 1.00 94.06 311 SER A CA 1
ATOM 2450 C C . SER A 1 311 ? 3.381 -6.570 4.740 1.00 94.06 311 SER A C 1
ATOM 2452 O O . SER A 1 311 ? 2.173 -6.648 4.919 1.00 94.06 311 SER A O 1
ATOM 2454 N N . MET A 1 312 ? 4.112 -5.553 5.204 1.00 93.00 312 MET A N 1
ATOM 2455 C CA . MET A 1 312 ? 3.541 -4.422 5.937 1.00 93.00 312 MET A CA 1
ATOM 2456 C C . MET A 1 312 ? 2.522 -3.654 5.083 1.00 93.00 312 MET A C 1
ATOM 2458 O O . MET A 1 312 ? 1.413 -3.399 5.547 1.00 93.00 312 MET A O 1
ATOM 2462 N N . CYS A 1 313 ? 2.847 -3.351 3.819 1.00 94.81 313 CYS A N 1
ATOM 2463 C CA . CYS A 1 313 ? 1.916 -2.669 2.915 1.00 94.81 313 CYS A CA 1
ATOM 2464 C C . CYS A 1 313 ? 0.623 -3.476 2.746 1.00 94.81 313 CYS A C 1
ATOM 2466 O O . CYS A 1 313 ? -0.469 -2.926 2.852 1.00 94.81 313 CYS A O 1
ATOM 2468 N N . TRP A 1 314 ? 0.735 -4.790 2.533 1.00 95.81 314 TRP A N 1
ATOM 2469 C CA . TRP A 1 314 ? -0.430 -5.666 2.440 1.00 95.81 314 TRP A CA 1
ATOM 2470 C C . TRP A 1 314 ? -1.252 -5.688 3.730 1.00 95.81 314 TRP A C 1
ATOM 2472 O O . TRP A 1 314 ? -2.470 -5.532 3.681 1.00 95.81 314 TRP A O 1
ATOM 24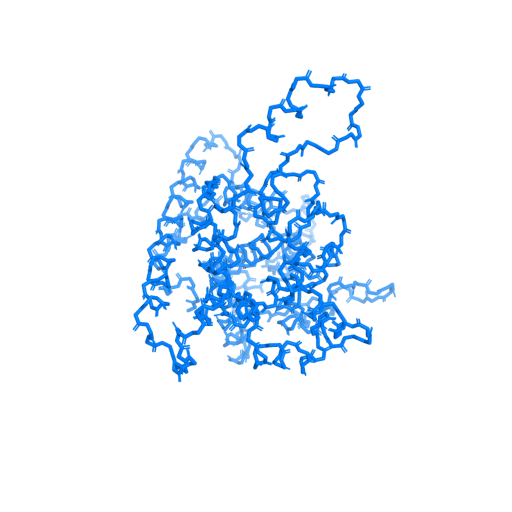82 N N . ASP A 1 315 ? -0.597 -5.827 4.882 1.00 93.69 315 ASP A N 1
ATOM 2483 C CA . ASP A 1 315 ? -1.259 -5.789 6.182 1.00 93.69 315 ASP A CA 1
ATOM 2484 C C . ASP A 1 315 ? -2.030 -4.479 6.373 1.00 93.69 315 ASP A C 1
ATOM 2486 O O . ASP A 1 315 ? -3.169 -4.504 6.835 1.00 93.69 315 ASP A O 1
ATOM 2490 N N . HIS A 1 316 ? -1.468 -3.335 5.973 1.00 92.50 316 HIS A N 1
ATOM 2491 C CA . HIS A 1 316 ? -2.192 -2.065 5.994 1.00 92.50 316 HIS A CA 1
ATOM 2492 C C . HIS A 1 316 ? -3.446 -2.107 5.126 1.00 92.50 316 HIS A C 1
ATOM 2494 O O . HIS A 1 316 ? -4.513 -1.743 5.617 1.00 92.50 316 HIS A O 1
ATOM 2500 N N . LEU A 1 317 ? -3.362 -2.605 3.888 1.00 94.81 317 LEU A N 1
ATOM 2501 C CA . LEU A 1 317 ? -4.536 -2.753 3.019 1.00 94.81 317 LEU A CA 1
ATOM 2502 C C . LEU A 1 317 ? -5.609 -3.634 3.675 1.00 94.81 317 LEU A C 1
ATOM 2504 O O . LEU A 1 317 ? -6.782 -3.260 3.699 1.00 94.81 317 LEU A O 1
ATOM 2508 N N . VAL A 1 318 ? -5.217 -4.780 4.241 1.00 95.38 318 VAL A N 1
ATOM 2509 C CA . VAL A 1 318 ? -6.127 -5.729 4.908 1.00 95.38 318 VAL A CA 1
ATOM 2510 C C . VAL A 1 318 ? -6.827 -5.072 6.093 1.00 95.38 318 VAL A C 1
ATOM 2512 O O . VAL A 1 318 ? -8.050 -5.156 6.232 1.00 95.38 318 VAL A O 1
ATOM 2515 N N . ARG A 1 319 ? -6.060 -4.395 6.952 1.00 93.69 319 ARG A N 1
ATOM 2516 C CA . ARG A 1 319 ? -6.573 -3.722 8.150 1.00 93.69 319 ARG A CA 1
ATOM 2517 C C . ARG A 1 319 ? -7.511 -2.580 7.773 1.00 93.69 319 ARG A C 1
ATOM 2519 O O . ARG A 1 319 ? -8.597 -2.478 8.334 1.00 93.69 319 ARG A O 1
ATOM 2526 N N . VAL A 1 320 ? -7.135 -1.773 6.784 1.00 92.06 320 VAL A N 1
ATOM 2527 C CA . VAL A 1 320 ? -7.960 -0.688 6.241 1.00 92.06 320 VAL A CA 1
ATOM 2528 C C . VAL A 1 320 ? -9.287 -1.238 5.718 1.00 92.06 320 VAL A C 1
ATOM 2530 O O . VAL A 1 320 ? -10.346 -0.759 6.123 1.00 92.06 320 VAL A O 1
ATOM 2533 N N . TYR A 1 321 ? -9.252 -2.286 4.890 1.00 94.31 321 TYR A N 1
ATOM 2534 C CA . TYR A 1 321 ? -10.454 -2.937 4.363 1.00 94.31 321 TYR A CA 1
ATOM 2535 C C . TYR A 1 321 ? -11.363 -3.452 5.487 1.00 94.31 321 TYR A C 1
ATOM 2537 O O . TYR A 1 321 ? -12.578 -3.228 5.471 1.00 94.31 321 TYR A O 1
ATOM 2545 N N . ALA A 1 322 ? -10.780 -4.110 6.493 1.00 93.94 322 ALA A N 1
ATOM 2546 C CA . ALA A 1 322 ? -11.515 -4.624 7.642 1.00 93.94 322 ALA A CA 1
ATOM 2547 C C . ALA A 1 322 ? -12.196 -3.502 8.441 1.00 93.94 322 ALA A C 1
ATOM 2549 O O . ALA A 1 322 ? -13.359 -3.641 8.814 1.00 93.94 322 ALA A O 1
ATOM 2550 N N . VAL A 1 323 ? -11.494 -2.394 8.691 1.00 91.25 323 VAL A N 1
ATOM 2551 C CA . VAL A 1 323 ? -12.007 -1.242 9.451 1.00 91.25 323 VAL A CA 1
ATOM 2552 C C . VAL A 1 323 ? -13.129 -0.528 8.700 1.00 91.25 323 VAL A C 1
ATOM 2554 O O . VAL A 1 323 ? -14.171 -0.242 9.287 1.00 91.25 323 VAL A O 1
ATOM 2557 N N . ILE A 1 324 ? -12.962 -0.307 7.395 1.00 88.25 324 ILE A N 1
ATOM 2558 C CA . ILE A 1 324 ? -13.995 0.260 6.516 1.00 88.25 324 ILE A CA 1
ATOM 2559 C C . ILE A 1 324 ? -15.258 -0.602 6.562 1.00 88.25 324 ILE A C 1
ATOM 2561 O O . ILE A 1 324 ? -16.344 -0.079 6.820 1.00 88.25 324 ILE A O 1
ATOM 2565 N N . THR A 1 325 ? -15.103 -1.919 6.399 1.00 90.94 325 THR A N 1
ATOM 2566 C CA . THR A 1 325 ? -16.213 -2.880 6.461 1.00 90.94 325 THR A CA 1
ATOM 2567 C C . THR A 1 325 ? -16.900 -2.846 7.827 1.00 90.94 325 THR A C 1
ATOM 2569 O O . THR A 1 325 ? -18.125 -2.819 7.908 1.00 90.94 325 THR A O 1
ATOM 2572 N N . GLU A 1 326 ? -16.124 -2.809 8.913 1.00 89.81 326 GLU A N 1
ATOM 2573 C CA . GLU A 1 326 ? -16.649 -2.743 10.280 1.00 89.81 326 GLU A CA 1
ATOM 2574 C C . GLU A 1 326 ? -17.404 -1.435 10.556 1.00 89.81 326 GLU A C 1
ATOM 2576 O O . GLU A 1 326 ? -18.383 -1.436 11.296 1.00 89.81 326 GLU A O 1
ATOM 2581 N N . SER A 1 327 ? -16.994 -0.330 9.928 1.00 84.88 327 SER A N 1
ATOM 2582 C CA . SER A 1 327 ? -17.685 0.961 10.028 1.00 84.88 327 SER A CA 1
ATOM 2583 C C . SER A 1 327 ? -19.000 1.024 9.235 1.00 84.8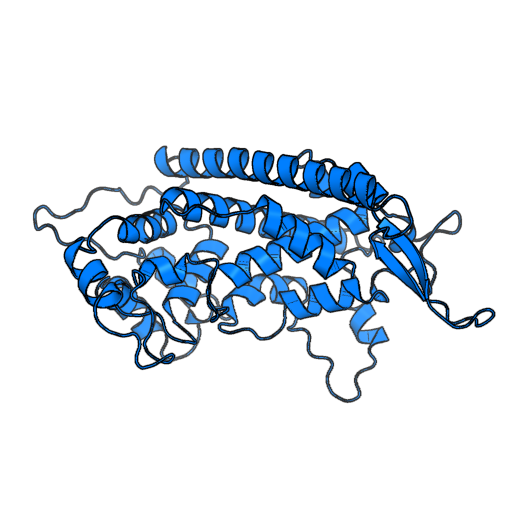8 327 SER A C 1
ATOM 2585 O O . SER A 1 327 ? -19.663 2.061 9.237 1.00 84.88 327 SER A O 1
ATOM 2587 N N . GLY A 1 328 ? -19.349 -0.032 8.489 1.00 85.50 328 GLY A N 1
ATOM 2588 C CA . GLY A 1 328 ? -20.480 -0.037 7.559 1.00 85.50 328 GLY A CA 1
ATOM 2589 C C . GLY A 1 328 ? -20.280 0.859 6.331 1.00 85.50 328 GLY A C 1
ATOM 2590 O O . GLY A 1 328 ? -21.238 1.120 5.606 1.00 85.50 328 GLY A O 1
ATOM 2591 N N . ALA A 1 329 ? -19.062 1.359 6.085 1.00 83.06 329 ALA A N 1
ATOM 2592 C CA . ALA A 1 329 ? -18.754 2.073 4.852 1.00 83.06 329 ALA A CA 1
ATOM 2593 C C . ALA A 1 329 ? -18.679 1.093 3.677 1.00 83.06 329 ALA A C 1
ATOM 2595 O O . ALA A 1 329 ? -18.155 -0.012 3.809 1.00 83.06 329 ALA A O 1
ATOM 2596 N N . SER A 1 330 ? -19.131 1.536 2.508 1.00 81.50 330 SER A N 1
ATOM 2597 C CA . SER A 1 330 ? -18.868 0.864 1.237 1.00 81.50 330 SER A CA 1
ATOM 2598 C C . SER A 1 330 ? -17.842 1.650 0.444 1.00 81.50 330 SER A C 1
ATOM 2600 O O . SER A 1 330 ? -17.898 2.881 0.405 1.00 81.50 330 SER A O 1
ATOM 2602 N N . THR A 1 331 ? -16.933 0.947 -0.217 1.00 81.50 331 THR A N 1
ATOM 2603 C CA . THR A 1 331 ? -15.832 1.568 -0.947 1.00 81.50 331 THR A CA 1
ATOM 2604 C C . THR A 1 331 ? -15.606 0.837 -2.255 1.00 81.50 331 THR A C 1
ATOM 2606 O O . THR A 1 331 ? -15.612 -0.393 -2.305 1.00 81.50 331 THR A O 1
ATOM 2609 N N . GLU A 1 332 ? -15.403 1.595 -3.326 1.00 90.75 332 GLU A N 1
ATOM 2610 C CA . GLU A 1 332 ? -15.202 1.063 -4.674 1.00 90.75 332 GLU A CA 1
ATOM 2611 C C . GLU A 1 332 ? -13.741 0.637 -4.871 1.00 90.75 332 GLU A C 1
ATOM 2613 O O . GLU A 1 332 ? -13.026 1.172 -5.710 1.00 90.75 332 GLU A O 1
ATOM 2618 N N . TRP A 1 333 ? -13.271 -0.323 -4.066 1.00 94.00 333 TRP A N 1
ATOM 2619 C CA . TRP A 1 333 ? -11.877 -0.788 -4.102 1.00 94.00 333 TRP A CA 1
ATOM 2620 C C . TRP A 1 333 ? -11.418 -1.224 -5.496 1.00 94.00 333 TRP A C 1
ATOM 2622 O O . TRP A 1 333 ? -10.256 -1.033 -5.835 1.00 94.00 333 TRP A O 1
ATOM 2632 N N . GLU A 1 334 ? -12.318 -1.802 -6.298 1.00 96.00 334 GLU A N 1
ATOM 2633 C CA . GLU A 1 334 ? -12.017 -2.193 -7.680 1.00 96.00 334 GLU A CA 1
ATOM 2634 C C . GLU A 1 334 ? -11.574 -0.981 -8.510 1.00 96.00 334 GLU A C 1
ATOM 2636 O O . GLU A 1 334 ? -10.527 -1.049 -9.150 1.00 96.00 334 GLU A O 1
ATOM 2641 N N . GLU A 1 335 ? -12.312 0.130 -8.444 1.00 94.44 335 GLU A N 1
ATOM 2642 C CA . GLU A 1 335 ? -11.984 1.358 -9.178 1.00 94.44 335 GLU A CA 1
ATOM 2643 C C . GLU A 1 335 ? -10.709 2.004 -8.632 1.00 94.44 335 GLU A C 1
ATOM 2645 O O . GLU A 1 335 ? -9.829 2.350 -9.409 1.00 94.44 335 GLU A O 1
ATOM 2650 N N . TYR A 1 336 ? -10.517 2.044 -7.311 1.00 93.62 336 TYR A N 1
ATOM 2651 C CA . TYR A 1 336 ? -9.282 2.577 -6.728 1.00 93.62 336 TYR A CA 1
ATOM 2652 C C . TYR A 1 336 ? -8.023 1.796 -7.120 1.00 93.62 336 TYR A C 1
ATOM 2654 O O . TYR A 1 336 ? -6.957 2.380 -7.310 1.00 93.62 336 TYR A O 1
ATOM 2662 N N . ILE A 1 337 ? -8.120 0.471 -7.254 1.00 96.25 337 ILE A N 1
ATOM 2663 C CA . ILE A 1 337 ? -7.005 -0.350 -7.740 1.00 96.25 337 ILE A CA 1
ATOM 2664 C C . ILE A 1 337 ? -6.732 -0.059 -9.216 1.00 96.25 337 ILE A C 1
ATOM 2666 O O . ILE A 1 337 ? -5.570 0.037 -9.604 1.00 96.25 337 ILE A O 1
ATOM 2670 N N . ILE A 1 338 ? -7.778 0.103 -10.032 1.00 95.94 338 ILE A N 1
ATOM 2671 C CA . ILE A 1 338 ? -7.638 0.481 -11.444 1.00 95.94 338 ILE A CA 1
ATOM 2672 C C . ILE A 1 338 ? -6.979 1.859 -11.560 1.00 95.94 338 ILE A C 1
ATOM 2674 O O . ILE A 1 338 ? -5.993 1.990 -12.279 1.00 95.94 338 ILE A O 1
ATOM 2678 N N . GLU A 1 339 ? -7.460 2.853 -10.813 1.00 94.31 339 GLU A N 1
ATOM 2679 C CA . GLU A 1 339 ? -6.900 4.205 -10.774 1.00 94.31 339 GLU A CA 1
ATOM 2680 C C . GLU A 1 339 ? -5.447 4.207 -10.297 1.00 94.31 339 GLU A C 1
ATOM 2682 O O . GLU A 1 339 ? -4.624 4.911 -10.872 1.00 94.31 339 GLU A O 1
ATOM 2687 N N . ALA A 1 340 ? -5.092 3.399 -9.292 1.00 95.44 340 ALA A N 1
ATOM 2688 C CA . ALA A 1 340 ? -3.706 3.260 -8.850 1.00 95.44 340 ALA A CA 1
ATOM 2689 C C . ALA A 1 340 ? -2.819 2.655 -9.950 1.00 95.44 340 ALA A C 1
ATOM 2691 O O . ALA A 1 340 ? -1.740 3.172 -10.215 1.00 95.44 340 ALA A O 1
ATOM 2692 N N . ILE A 1 341 ? -3.275 1.604 -10.641 1.00 95.81 341 ILE A N 1
ATOM 2693 C CA . ILE A 1 341 ? -2.548 1.012 -11.779 1.00 95.81 341 ILE A CA 1
ATOM 2694 C C . ILE A 1 341 ? -2.366 2.050 -12.893 1.00 95.81 341 ILE A C 1
ATOM 2696 O O . ILE A 1 341 ? -1.256 2.237 -13.389 1.00 95.81 341 ILE A O 1
ATOM 2700 N N . GLU A 1 342 ? -3.436 2.746 -13.278 1.00 92.94 342 GLU A N 1
ATOM 2701 C CA . GLU A 1 342 ? -3.366 3.791 -14.297 1.00 92.94 342 GLU A CA 1
ATOM 2702 C C . GLU A 1 342 ? -2.436 4.923 -13.849 1.00 92.94 342 GLU A C 1
ATOM 2704 O O . GLU A 1 342 ? -1.595 5.339 -14.632 1.00 92.94 342 GLU A O 1
ATOM 2709 N N . ARG A 1 343 ? -2.500 5.371 -12.592 1.00 92.44 343 ARG A N 1
ATOM 2710 C CA . ARG A 1 343 ? -1.637 6.434 -12.062 1.00 92.44 343 ARG A CA 1
ATOM 2711 C C . ARG A 1 343 ? -0.169 6.025 -11.978 1.00 92.44 343 ARG A C 1
ATOM 2713 O O . ARG A 1 343 ? 0.682 6.867 -12.233 1.00 92.44 343 ARG A O 1
ATOM 2720 N N . ILE A 1 344 ? 0.170 4.782 -11.649 1.00 94.50 344 ILE A N 1
ATOM 2721 C CA . ILE A 1 344 ? 1.577 4.355 -11.564 1.00 94.50 344 ILE A CA 1
ATOM 2722 C C . ILE A 1 344 ? 2.232 4.336 -12.955 1.00 94.50 344 ILE A C 1
ATOM 2724 O O . ILE A 1 344 ? 3.388 4.741 -13.091 1.00 94.50 344 ILE A O 1
ATOM 2728 N N . TRP A 1 345 ? 1.514 3.878 -13.987 1.00 92.69 345 TRP A N 1
ATOM 2729 C CA . TRP A 1 345 ? 2.064 3.618 -15.331 1.00 92.69 345 TRP A CA 1
ATOM 2730 C C . TRP A 1 345 ? 1.463 4.496 -16.448 1.00 92.69 345 TRP A C 1
ATOM 2732 O O . TRP A 1 345 ? 1.442 4.083 -17.614 1.00 92.69 345 TRP A O 1
ATOM 2742 N N . HIS A 1 346 ? 0.982 5.694 -16.094 1.00 84.06 346 HIS A N 1
ATOM 2743 C CA . HIS A 1 346 ? 0.587 6.779 -17.004 1.00 84.06 346 HIS A CA 1
ATOM 2744 C C . HIS A 1 346 ? 1.489 7.996 -16.840 1.00 84.06 346 HIS A C 1
ATOM 2746 O O . HIS A 1 346 ? 1.919 8.511 -17.893 1.00 84.06 346 HIS A O 1
#

Radius of gyration: 22.39 Å; chains: 1; bounding box: 57×46×69 Å